Protein AF-A0A936AWH7-F1 (afdb_monomer)

Sequence (257 aa):
MKYFIDHGIEIHAQVVLCPTINDGSHLEKTIRDLAELHPGIVSTAIVPLGITDKHKYRDRLVAVTDEFCAQIIDQITPIQNELKKRLGTVFAFLGDEFYIRAGRKIPPKSHYRIVRGTVAEEDEYPQIEDGVGMVRQFFDGHASRMKQLQAMRDRGEFTAEQAARIYGTLATGRIFYPMLLEAVMEMNEMFGTRLHVVEVENVFFGEGVTVAGLFCPSGLSQFPGQIPRRISRHPAALLSRTRFKISRRPDGERPCG

Solvent-accessible surface area (backbone atoms only — not comparable to full-atom values): 15329 Å² total; per-residue (Å²): 108,66,72,47,35,78,70,72,41,74,36,76,45,75,42,77,40,39,61,94,75,48,43,71,72,51,38,55,48,53,54,51,61,49,56,73,44,51,76,34,36,64,34,30,38,38,30,75,53,62,55,28,83,82,43,94,57,48,98,81,55,57,80,81,46,42,67,56,27,40,50,50,49,66,64,44,49,60,53,23,54,52,36,26,72,75,67,67,17,34,44,62,42,64,17,45,64,38,30,60,57,37,74,42,81,76,67,59,76,79,57,53,28,43,53,60,89,95,43,71,47,83,80,54,58,85,40,41,93,66,44,24,52,51,67,48,52,48,51,55,49,48,55,52,48,53,52,52,52,50,55,32,34,77,70,67,76,44,49,60,71,63,29,47,69,44,61,51,76,46,76,35,22,67,77,51,30,67,62,52,40,52,57,45,49,53,47,24,71,76,45,47,31,50,63,43,70,44,72,41,75,34,77,88,52,15,91,48,41,47,66,86,78,77,78,59,80,78,56,63,70,80,52,88,83,83,69,71,99,72,81,78,80,54,89,65,62,82,65,81,81,82,76,94,75,89,78,78,81,89,78,80,87,82,89,89,135

Secondary structure (DSSP, 8-state):
-HHHHHTT--EEEEEEE-TTTS-THHHHHHHHHHHTTTTTEEEEEEEE----TT-TTGGG-PPP-HHHHHHHHHHHHHHHHHHHHHHSS--EEEPHHHHHHTTPPPPPGGGG-EEETTEEESS--TTGGGTSSHHHHHHHHHHHHHHHHHHHHHTTSS-HHHHHT-EEEEEE-TTTHHHHHHHHHHHHHHH--EEEEEE---TTT-TT---TT---GGGGGG-TTS--S-----GGGGS------------------

Mean predicted aligned error: 11.43 Å

Radius of gyration: 21.49 Å; Cα contacts (8 Å, |Δi|>4): 330; chains: 1; bounding box: 54×48×66 Å

Nearest PDB structures (foldseek):
  1wq5-assembly1_A  TM=3.546E-01  e=6.187E-01  Escherichia coli
  6bqz-assembly1_A  TM=3.017E-01  e=6.608E-01  Acinetobacter baumannii
  3v7q-assembly3_C  TM=3.928E-01  e=1.277E+00  Bacillus subtilis
  6bqz-assembly2_B  TM=2.699E-01  e=7.539E-01  Acinetobacter baumannii
  2jan-assembly2_C  TM=2.478E-01  e=1.277E+00  Mycobacterium tuberculosis H37Rv

pLDDT: mean 77.46, std 24.71, range [21.95, 98.56]

Structure (mmCIF, N/CA/C/O backbone):
data_AF-A0A936AWH7-F1
#
_entry.id   AF-A0A936AWH7-F1
#
loop_
_atom_site.group_PDB
_atom_site.id
_atom_site.type_symbol
_atom_site.label_atom_id
_atom_site.label_alt_id
_atom_site.label_comp_id
_atom_site.label_asym_id
_atom_site.label_entity_id
_atom_site.label_seq_id
_atom_site.pdbx_PDB_ins_code
_atom_site.Cartn_x
_atom_site.Cartn_y
_atom_site.Cartn_z
_atom_site.occupancy
_atom_site.B_iso_or_equiv
_atom_site.auth_seq_id
_atom_site.auth_comp_id
_atom_site.auth_asym_id
_atom_site.auth_atom_id
_atom_site.pdbx_PDB_model_num
ATOM 1 N N . MET A 1 1 ? 0.130 -0.256 26.699 1.00 80.31 1 MET A N 1
ATOM 2 C CA . MET A 1 1 ? 0.322 0.948 25.861 1.00 80.31 1 MET A CA 1
ATOM 3 C C . MET A 1 1 ? 0.858 2.107 26.685 1.00 80.31 1 MET A C 1
ATOM 5 O O . MET A 1 1 ? 2.020 2.413 26.490 1.00 80.31 1 MET A O 1
ATOM 9 N N . LYS A 1 2 ? 0.109 2.654 27.661 1.00 85.75 2 LYS A N 1
ATOM 10 C CA . LYS A 1 2 ? 0.570 3.784 28.501 1.00 85.75 2 LYS A CA 1
ATOM 11 C C . LYS A 1 2 ? 1.966 3.596 29.103 1.00 85.75 2 LYS A C 1
ATOM 13 O O . LYS A 1 2 ? 2.825 4.404 28.819 1.00 85.75 2 LYS A O 1
ATOM 18 N N . TYR A 1 3 ? 2.235 2.458 29.751 1.00 91.56 3 TYR A N 1
ATOM 19 C CA . TYR A 1 3 ? 3.575 2.155 30.277 1.00 91.56 3 TYR A CA 1
ATOM 20 C C . TYR A 1 3 ? 4.705 2.353 29.249 1.00 91.56 3 TYR A C 1
ATOM 22 O O . TYR A 1 3 ? 5.700 2.986 29.562 1.00 91.56 3 TYR A O 1
ATOM 30 N N . PHE A 1 4 ? 4.559 1.860 28.016 1.00 90.12 4 PHE A N 1
ATOM 31 C CA . PHE A 1 4 ? 5.589 2.019 26.982 1.00 90.12 4 PHE A CA 1
ATOM 32 C C . PHE A 1 4 ? 5.727 3.479 26.532 1.00 90.12 4 PHE A C 1
ATOM 34 O O . PHE A 1 4 ? 6.842 3.979 26.415 1.00 90.12 4 PHE A O 1
ATOM 41 N N . ILE A 1 5 ? 4.597 4.168 26.362 1.00 89.62 5 ILE A N 1
ATOM 42 C CA . ILE A 1 5 ? 4.550 5.590 25.998 1.00 89.62 5 ILE A CA 1
ATOM 43 C C . ILE A 1 5 ? 5.227 6.445 27.079 1.00 89.62 5 ILE A C 1
ATOM 45 O O . ILE A 1 5 ? 6.055 7.293 26.760 1.00 89.62 5 ILE A O 1
ATOM 49 N N . ASP A 1 6 ? 4.946 6.167 28.353 1.00 90.44 6 ASP A N 1
ATOM 50 C CA . ASP A 1 6 ? 5.525 6.864 29.507 1.00 90.44 6 ASP A CA 1
ATOM 51 C C . ASP A 1 6 ? 7.052 6.664 29.596 1.00 90.44 6 ASP A C 1
ATOM 53 O O . ASP A 1 6 ? 7.752 7.477 30.194 1.00 90.44 6 ASP A O 1
ATOM 57 N N . HIS A 1 7 ? 7.582 5.609 28.963 1.00 92.25 7 HIS A N 1
ATOM 58 C CA . HIS A 1 7 ? 9.018 5.334 28.832 1.00 92.25 7 HIS A CA 1
ATOM 59 C C . HIS A 1 7 ? 9.593 5.772 27.469 1.00 92.25 7 HIS A C 1
ATOM 61 O O . HIS A 1 7 ? 10.692 5.360 27.099 1.00 92.25 7 HIS A O 1
ATOM 67 N N . GLY A 1 8 ? 8.870 6.606 26.712 1.00 86.62 8 GLY A N 1
ATOM 68 C CA . GLY A 1 8 ? 9.337 7.195 25.453 1.00 86.62 8 GLY A CA 1
ATOM 69 C C . GLY A 1 8 ? 9.358 6.238 24.259 1.00 86.62 8 GLY A C 1
ATOM 70 O O . GLY A 1 8 ? 10.038 6.519 23.272 1.00 86.62 8 GLY A O 1
ATOM 71 N N . ILE A 1 9 ? 8.649 5.109 24.337 1.00 87.75 9 ILE A N 1
ATOM 72 C CA . ILE A 1 9 ? 8.520 4.159 23.229 1.00 87.75 9 ILE A CA 1
ATOM 73 C C . ILE A 1 9 ? 7.312 4.552 22.377 1.00 87.75 9 ILE A C 1
ATOM 75 O O . ILE A 1 9 ? 6.171 4.517 22.840 1.00 87.75 9 ILE A O 1
ATOM 79 N N . GLU A 1 10 ? 7.584 4.884 21.118 1.00 88.94 10 GLU A N 1
ATOM 80 C CA . GLU A 1 10 ? 6.573 5.109 20.087 1.00 88.94 10 GLU A CA 1
ATOM 81 C C . GLU A 1 10 ? 5.937 3.786 19.646 1.00 88.94 10 GLU A C 1
ATOM 83 O O . GLU A 1 10 ? 6.614 2.763 19.509 1.00 88.94 10 GLU A O 1
ATOM 88 N N . ILE A 1 11 ? 4.625 3.804 19.412 1.00 90.50 11 ILE A N 1
ATOM 89 C CA . ILE A 1 11 ? 3.856 2.620 19.029 1.00 90.50 11 ILE A CA 1
ATOM 90 C C . ILE A 1 11 ? 3.206 2.834 17.663 1.00 90.50 11 ILE A C 1
ATOM 92 O O . ILE A 1 11 ? 2.460 3.791 17.450 1.00 90.50 11 ILE A O 1
ATOM 96 N N . HIS A 1 12 ? 3.424 1.874 16.771 1.00 92.25 12 HIS A N 1
ATOM 97 C CA . HIS A 1 12 ? 2.636 1.680 15.560 1.00 92.25 12 HIS A CA 1
ATOM 98 C C . HIS A 1 12 ? 1.616 0.572 15.849 1.00 92.25 12 HIS A C 1
ATOM 100 O O . HIS A 1 12 ? 1.981 -0.570 16.118 1.00 92.25 12 HIS A O 1
ATOM 106 N N . ALA A 1 13 ? 0.335 0.930 15.905 1.00 95.25 13 ALA A N 1
ATOM 107 C CA . ALA A 1 13 ? -0.746 0.001 16.204 1.00 95.25 13 ALA A CA 1
ATOM 108 C C . ALA A 1 13 ? -1.237 -0.694 14.929 1.00 95.25 13 ALA A C 1
ATOM 110 O O . ALA A 1 13 ? -1.208 -0.109 13.848 1.00 95.25 13 ALA A O 1
ATOM 111 N N . GLN A 1 14 ? -1.763 -1.908 15.074 1.00 96.19 14 GLN A N 1
ATOM 112 C CA . GLN A 1 14 ? -2.448 -2.627 14.005 1.00 96.19 14 GLN A CA 1
ATOM 113 C C . GLN A 1 14 ? -3.810 -3.107 14.510 1.00 96.19 14 GLN A C 1
ATOM 115 O O . GLN A 1 14 ? -3.926 -3.663 15.604 1.00 96.19 14 GLN A O 1
ATOM 120 N N . VAL A 1 15 ? -4.840 -2.896 13.698 1.00 96.50 15 VAL A N 1
ATOM 121 C CA . VAL A 1 15 ? -6.196 -3.400 13.892 1.00 96.50 15 VAL A CA 1
ATOM 122 C C . VAL A 1 15 ? -6.496 -4.378 12.766 1.00 96.50 15 VAL A C 1
ATOM 124 O O . VAL A 1 15 ? -6.627 -3.983 11.608 1.00 96.50 15 VAL A O 1
ATOM 127 N N . VAL A 1 16 ? -6.635 -5.654 13.120 1.00 95.06 16 VAL A N 1
ATOM 128 C CA . VAL A 1 16 ? -7.201 -6.661 12.219 1.00 95.06 16 VAL A CA 1
ATOM 129 C C . VAL A 1 16 ? -8.719 -6.543 12.283 1.00 95.06 16 VAL A C 1
ATOM 131 O O . VAL A 1 16 ? -9.326 -6.730 13.343 1.00 95.06 16 VAL A O 1
ATOM 134 N N . LEU A 1 17 ? -9.321 -6.184 11.156 1.00 94.56 17 LEU A N 1
ATOM 135 C CA . LEU A 1 17 ? -10.742 -5.919 11.041 1.00 94.56 17 LEU A CA 1
ATOM 136 C C . LEU A 1 17 ? -11.502 -7.187 10.654 1.00 94.56 17 LEU A C 1
ATOM 138 O O . LEU A 1 17 ? -11.297 -7.762 9.584 1.00 94.56 17 LEU A O 1
ATOM 142 N N . CYS A 1 18 ? -12.409 -7.586 11.533 1.00 92.31 18 CYS A N 1
ATOM 143 C CA . CYS A 1 18 ? -13.265 -8.749 11.421 1.00 92.31 18 CYS A CA 1
ATOM 144 C C . CYS A 1 18 ? -14.712 -8.264 11.244 1.00 92.31 18 CYS A C 1
ATOM 146 O O . CYS A 1 18 ? -15.267 -7.681 12.187 1.00 92.31 18 CYS A O 1
ATOM 148 N N . PRO A 1 19 ? -15.341 -8.505 10.078 1.00 91.94 19 PRO A N 1
ATOM 149 C CA . PRO A 1 19 ? -16.716 -8.080 9.849 1.00 91.94 19 PRO A CA 1
ATOM 150 C C . PRO A 1 19 ? -17.651 -8.603 10.947 1.00 91.94 19 PRO A C 1
ATOM 152 O O . PRO A 1 19 ? -17.493 -9.734 11.415 1.00 91.94 19 PRO A O 1
ATOM 155 N N . THR A 1 20 ? -18.619 -7.786 11.362 1.00 92.38 20 THR A N 1
ATOM 156 C CA . THR A 1 20 ? -19.604 -8.011 12.441 1.00 92.38 20 THR A CA 1
ATOM 157 C C . THR A 1 20 ? -19.055 -8.145 13.869 1.00 92.38 20 THR A C 1
ATOM 159 O O . THR A 1 20 ? -19.840 -8.264 14.809 1.00 92.38 20 THR A O 1
ATOM 162 N N . ILE A 1 21 ? -17.730 -8.137 14.060 1.00 92.56 21 ILE A N 1
ATOM 163 C CA . ILE A 1 21 ? -17.093 -8.333 15.374 1.00 92.56 21 ILE A CA 1
ATOM 164 C C . ILE A 1 21 ? -16.529 -7.019 15.913 1.00 92.56 21 ILE A C 1
ATOM 166 O O . ILE A 1 21 ? -16.763 -6.672 17.069 1.00 92.56 21 ILE A O 1
ATOM 170 N N . ASN A 1 22 ? -15.746 -6.304 15.105 1.00 94.88 22 ASN A N 1
ATOM 171 C CA . ASN A 1 22 ? -15.071 -5.069 15.513 1.00 94.88 22 ASN A CA 1
ATOM 172 C C . ASN A 1 22 ? -15.092 -3.988 14.419 1.00 94.88 22 ASN A C 1
ATOM 174 O O . ASN A 1 22 ? -14.202 -3.141 14.375 1.00 94.88 22 ASN A O 1
ATOM 178 N N . ASP A 1 23 ? -16.106 -4.013 13.555 1.00 93.56 23 ASP A N 1
ATOM 179 C CA . ASP A 1 23 ? -16.386 -3.015 12.522 1.00 93.56 23 ASP A CA 1
ATOM 180 C C . ASP A 1 23 ? -17.412 -1.965 12.988 1.00 93.56 23 ASP A C 1
ATOM 182 O O . ASP A 1 23 ? -17.734 -1.855 14.177 1.00 93.56 23 ASP A O 1
ATOM 186 N N . GLY A 1 24 ? -17.868 -1.110 12.066 1.00 96.12 24 GLY A N 1
ATOM 187 C CA . GLY A 1 24 ? -18.866 -0.086 12.365 1.00 96.12 24 GLY A CA 1
ATOM 188 C C . GLY A 1 24 ? -18.409 0.856 13.483 1.00 96.12 24 GLY A C 1
ATOM 189 O O . GLY A 1 24 ? -17.260 1.304 13.505 1.00 96.12 24 GLY A O 1
ATOM 190 N N . SER A 1 25 ? -19.295 1.139 14.437 1.00 97.19 25 SER A N 1
ATOM 191 C CA . SER A 1 25 ? -19.024 2.061 15.549 1.00 97.19 25 SER A CA 1
ATOM 192 C C . SER A 1 25 ? -17.889 1.602 16.471 1.00 97.19 25 SER A C 1
ATOM 194 O O . SER A 1 25 ? -17.228 2.439 17.092 1.00 97.19 25 SER A O 1
ATOM 196 N N . HIS A 1 26 ? -17.620 0.293 16.552 1.00 97.94 26 HIS A N 1
ATOM 197 C CA . HIS A 1 26 ? -16.501 -0.228 17.334 1.00 97.94 26 HIS A CA 1
ATOM 198 C C . HIS A 1 26 ? -15.164 0.195 16.732 1.00 97.94 26 HIS A C 1
ATOM 200 O O . HIS A 1 26 ? -14.306 0.684 17.467 1.00 97.94 26 HIS A O 1
ATOM 206 N N . LEU A 1 27 ? -15.019 0.096 15.408 1.00 98.12 27 LEU A N 1
ATOM 207 C CA . LEU A 1 27 ? -13.819 0.548 14.709 1.00 98.12 27 LEU A CA 1
ATOM 208 C C . LEU A 1 27 ? -13.597 2.054 14.896 1.00 98.12 27 LEU A C 1
ATOM 210 O O . LEU A 1 27 ? -12.485 2.475 15.213 1.00 98.12 27 LEU A O 1
ATOM 214 N N . GLU A 1 28 ? -14.649 2.868 14.763 1.00 98.31 28 GLU A N 1
ATOM 215 C CA . GLU A 1 28 ? -14.546 4.323 14.954 1.00 98.31 28 GLU A CA 1
ATOM 216 C C . GLU A 1 28 ? -14.079 4.673 16.364 1.00 98.31 28 GLU A C 1
ATOM 218 O O . GLU A 1 28 ? -13.171 5.489 16.539 1.00 98.31 28 GLU A O 1
ATOM 223 N N . LYS A 1 29 ? -14.672 4.025 17.373 1.00 98.12 29 LYS A N 1
ATOM 224 C CA . LYS A 1 29 ? -14.270 4.199 18.766 1.00 98.12 29 LYS A CA 1
ATOM 225 C C . LYS A 1 29 ? -12.811 3.797 18.963 1.00 98.12 29 LYS A C 1
ATOM 227 O O . LYS A 1 29 ? -12.062 4.561 19.558 1.00 98.12 29 LYS A O 1
ATOM 232 N N . THR A 1 30 ? -12.387 2.648 18.435 1.00 98.12 30 THR A N 1
ATOM 233 C CA . THR A 1 30 ? -10.993 2.193 18.524 1.00 98.12 30 THR A CA 1
ATOM 234 C C . THR A 1 30 ? -10.028 3.202 17.904 1.00 98.12 30 THR A C 1
ATOM 236 O O . THR A 1 30 ? -9.036 3.549 18.538 1.00 98.12 30 THR A O 1
ATOM 239 N N . ILE A 1 31 ? -10.321 3.719 16.709 1.00 98.31 31 ILE A N 1
ATOM 240 C CA . ILE A 1 31 ? -9.476 4.723 16.047 1.00 98.31 31 ILE A CA 1
ATOM 241 C C . ILE A 1 31 ? -9.358 5.986 16.903 1.00 98.31 31 ILE A C 1
ATOM 243 O O . ILE A 1 31 ? -8.256 6.500 17.090 1.00 98.31 31 ILE A O 1
ATOM 247 N N . ARG A 1 32 ? -10.482 6.478 17.434 1.00 98.12 32 ARG A N 1
ATOM 248 C CA . ARG A 1 32 ? -10.513 7.687 18.267 1.00 98.12 32 ARG A CA 1
ATOM 249 C C . ARG A 1 32 ? -9.756 7.482 19.576 1.00 98.12 32 ARG A C 1
ATOM 251 O O . ARG A 1 32 ? -8.903 8.300 19.896 1.00 98.12 32 ARG A O 1
ATOM 258 N N . ASP A 1 33 ? -9.985 6.369 20.268 1.00 97.50 33 ASP A N 1
ATOM 259 C CA . ASP A 1 33 ? -9.292 6.030 21.515 1.00 97.50 33 ASP A CA 1
ATOM 260 C C . ASP A 1 33 ? -7.768 5.923 21.316 1.00 97.50 33 ASP A C 1
ATOM 262 O O . ASP A 1 33 ? -6.998 6.375 22.163 1.00 97.50 33 ASP A O 1
ATOM 266 N N . LEU A 1 34 ? -7.314 5.348 20.194 1.00 96.62 34 LEU A N 1
ATOM 267 C CA . LEU A 1 34 ? -5.889 5.281 19.853 1.00 96.62 34 LEU A CA 1
ATOM 268 C C . LEU A 1 34 ? -5.323 6.665 19.511 1.00 96.62 34 LEU A C 1
ATOM 270 O O . LEU A 1 34 ? -4.203 6.981 19.911 1.00 96.62 34 LEU A O 1
ATOM 274 N N . ALA A 1 35 ? -6.093 7.498 18.810 1.00 95.81 35 ALA A N 1
ATOM 275 C CA . ALA A 1 35 ? -5.691 8.856 18.455 1.00 95.81 35 ALA A CA 1
ATOM 276 C C . ALA A 1 35 ? -5.525 9.769 19.682 1.00 95.81 35 ALA A C 1
ATOM 278 O O . ALA A 1 35 ? -4.673 10.654 19.661 1.00 95.81 35 ALA A O 1
ATOM 279 N N . GLU A 1 36 ? -6.264 9.533 20.771 1.00 95.62 36 GLU A N 1
ATOM 280 C CA . GLU A 1 36 ? -6.071 10.251 22.043 1.00 95.62 36 GLU A CA 1
ATOM 281 C C . GLU A 1 36 ? -4.734 9.933 22.730 1.00 95.62 36 GLU A C 1
ATOM 283 O O . GLU A 1 36 ? -4.308 10.653 23.630 1.00 95.62 36 GLU A O 1
ATOM 288 N N . LEU A 1 37 ? -4.046 8.870 22.308 1.00 93.69 37 LEU A N 1
ATOM 289 C CA . LEU A 1 37 ? -2.718 8.511 22.805 1.00 93.69 37 LEU A CA 1
ATOM 290 C C . LEU A 1 37 ? -1.585 9.062 21.924 1.00 93.69 37 LEU A C 1
ATOM 292 O O . LEU A 1 37 ? -0.420 8.743 22.165 1.00 93.69 37 LEU A O 1
ATOM 296 N N . HIS A 1 38 ? -1.892 9.882 20.917 1.00 91.50 38 HIS A N 1
ATOM 297 C CA . HIS A 1 38 ? -0.897 10.590 20.111 1.00 91.50 38 HIS A CA 1
ATOM 298 C C . HIS A 1 38 ? -0.180 11.679 20.947 1.00 91.50 38 HIS A C 1
ATOM 300 O O . HIS A 1 38 ? -0.847 12.398 21.693 1.00 91.50 38 HIS A O 1
ATOM 306 N N . PRO A 1 39 ? 1.156 11.862 20.840 1.00 90.56 39 PRO A N 1
ATOM 307 C CA . PRO A 1 39 ? 2.073 11.247 19.870 1.00 90.56 39 PRO A CA 1
ATOM 308 C C . PRO A 1 39 ? 2.665 9.891 20.291 1.00 90.56 39 PRO A C 1
ATOM 310 O O . PRO A 1 39 ? 3.483 9.343 19.563 1.00 90.56 39 PRO A O 1
ATOM 313 N N . GLY A 1 40 ? 2.281 9.332 21.444 1.00 90.06 40 GLY A N 1
ATOM 314 C CA . GLY A 1 40 ? 2.780 8.029 21.904 1.00 90.06 40 GLY A CA 1
ATOM 315 C C . GLY A 1 40 ? 2.378 6.861 20.995 1.00 90.06 40 GLY A C 1
ATOM 316 O O . GLY A 1 40 ? 3.160 5.935 20.786 1.00 90.06 40 GLY A O 1
ATOM 317 N N . ILE A 1 41 ? 1.177 6.922 20.418 1.00 92.12 41 ILE A N 1
ATOM 318 C CA . ILE A 1 41 ? 0.797 6.119 19.250 1.00 92.12 41 ILE A CA 1
ATOM 319 C C . ILE A 1 41 ? 0.965 6.996 18.013 1.00 92.12 41 ILE A C 1
ATOM 321 O O . ILE A 1 41 ? 0.370 8.068 17.934 1.00 92.12 41 ILE A O 1
ATOM 325 N N . VAL A 1 42 ? 1.781 6.545 17.062 1.00 91.19 42 VAL A N 1
ATOM 326 C CA . VAL A 1 42 ? 2.194 7.333 15.887 1.00 91.19 42 VAL A CA 1
ATOM 327 C C . VAL A 1 42 ? 1.299 7.049 14.683 1.00 91.19 42 VAL A C 1
ATOM 329 O O . VAL A 1 42 ? 0.933 7.952 13.931 1.00 91.19 42 VAL A O 1
ATOM 332 N N . SER A 1 43 ? 0.918 5.787 14.500 1.00 93.25 43 SER A N 1
ATOM 333 C CA . SER A 1 43 ? 0.026 5.360 13.425 1.00 93.25 43 SER A CA 1
ATOM 334 C C . SER A 1 43 ? -0.769 4.129 13.812 1.00 93.25 43 SER A C 1
ATOM 336 O O . SER A 1 43 ? -0.354 3.349 14.664 1.00 93.25 43 SER A O 1
ATOM 338 N N . THR A 1 44 ? -1.882 3.920 13.120 1.00 96.50 44 THR A N 1
ATOM 339 C CA . THR A 1 44 ? -2.717 2.727 13.220 1.00 96.50 44 THR A CA 1
ATOM 340 C C . THR A 1 44 ? -2.933 2.159 11.824 1.00 96.50 44 THR A C 1
ATOM 342 O O . THR A 1 44 ? -3.534 2.824 10.986 1.00 96.50 44 THR A O 1
ATOM 345 N N . ALA A 1 45 ? -2.431 0.957 11.553 1.00 97.19 45 ALA A N 1
ATOM 346 C CA . ALA A 1 45 ? -2.801 0.191 10.370 1.00 97.19 45 ALA A CA 1
ATOM 347 C C . ALA A 1 45 ? -4.142 -0.498 10.622 1.00 97.19 45 ALA A C 1
ATOM 349 O O . ALA A 1 45 ? -4.359 -1.063 11.691 1.00 97.19 45 ALA A O 1
ATOM 350 N N . ILE A 1 46 ? -5.039 -0.464 9.648 1.00 98.06 46 ILE A N 1
ATOM 351 C CA . ILE A 1 46 ? -6.304 -1.189 9.666 1.00 98.06 46 ILE A CA 1
ATOM 352 C C . ILE A 1 46 ? -6.267 -2.123 8.472 1.00 98.06 46 ILE A C 1
ATOM 354 O O . ILE A 1 46 ? -6.227 -1.671 7.328 1.00 98.06 46 ILE A O 1
ATOM 358 N N . VAL A 1 47 ? -6.261 -3.420 8.742 1.00 95.12 47 VAL A N 1
ATOM 359 C CA . VAL A 1 47 ? -6.087 -4.466 7.731 1.00 95.12 47 VAL A CA 1
ATOM 360 C C . VAL A 1 47 ? -7.249 -5.449 7.811 1.00 95.12 47 VAL A C 1
ATOM 362 O O . VAL A 1 47 ? -7.739 -5.713 8.911 1.00 95.12 47 VAL A O 1
ATOM 365 N N . PRO A 1 48 ? -7.741 -5.981 6.684 1.00 91.44 48 PRO A N 1
ATOM 366 C CA . PRO A 1 48 ? -8.805 -6.972 6.716 1.00 91.44 48 PRO A CA 1
ATOM 367 C C . PRO A 1 48 ? -8.307 -8.286 7.328 1.00 91.44 48 PRO A C 1
ATOM 369 O O . PRO A 1 48 ? -7.139 -8.657 7.197 1.00 91.44 48 PRO A O 1
ATOM 372 N N . LEU A 1 49 ? -9.203 -9.021 7.984 1.00 87.00 49 LEU A N 1
ATOM 373 C CA . LEU A 1 49 ? -8.921 -10.385 8.408 1.00 87.00 49 LEU A CA 1
ATOM 374 C C . LEU A 1 49 ? -8.674 -11.285 7.187 1.00 87.00 49 LEU A C 1
ATOM 376 O O . LEU A 1 49 ? -9.593 -11.563 6.415 1.00 87.00 49 LEU A O 1
ATOM 380 N N . GLY A 1 50 ? -7.457 -11.817 7.070 1.00 77.06 50 GLY A N 1
ATOM 381 C CA . GLY A 1 50 ? -7.151 -12.901 6.139 1.00 77.06 50 GLY A CA 1
ATOM 382 C C . GLY A 1 50 ? -7.708 -14.226 6.660 1.00 77.06 50 GLY A C 1
ATOM 383 O O . GLY A 1 50 ? -7.193 -14.781 7.633 1.00 77.06 50 GLY A O 1
ATOM 384 N N . ILE A 1 51 ? -8.763 -14.749 6.033 1.00 65.56 51 ILE A N 1
ATOM 385 C CA . ILE A 1 51 ? -9.313 -16.064 6.389 1.00 65.56 51 ILE A CA 1
ATOM 386 C C . ILE A 1 51 ? -8.589 -17.137 5.580 1.00 65.56 51 ILE A C 1
ATOM 388 O O . ILE A 1 51 ? -8.640 -17.157 4.353 1.00 65.56 51 ILE A O 1
ATOM 392 N N . THR A 1 52 ? -7.947 -18.065 6.283 1.00 59.06 52 THR A N 1
ATOM 393 C CA . THR A 1 52 ? -7.318 -19.244 5.681 1.00 59.06 52 THR A CA 1
ATOM 394 C C . THR A 1 52 ? -8.276 -20.436 5.749 1.00 59.06 52 THR A C 1
ATOM 396 O O . THR A 1 52 ? -9.062 -20.557 6.694 1.00 59.06 52 THR A O 1
ATOM 399 N N . ASP A 1 53 ? -8.214 -21.369 4.795 1.00 56.31 53 ASP A N 1
ATOM 400 C CA . ASP A 1 53 ? -9.052 -22.587 4.822 1.00 56.31 53 ASP A CA 1
ATOM 401 C C . ASP A 1 53 ? -8.764 -23.495 6.024 1.00 56.31 53 ASP A C 1
ATOM 403 O O . ASP A 1 53 ? -9.592 -24.314 6.411 1.00 56.31 53 ASP A O 1
ATOM 407 N N . LYS A 1 54 ? -7.608 -23.309 6.670 1.00 59.62 54 LYS A N 1
ATOM 408 C CA . LYS A 1 54 ? -7.187 -24.045 7.869 1.00 59.62 54 LYS A CA 1
ATOM 409 C C . LYS A 1 54 ? -7.484 -23.295 9.167 1.00 59.62 54 LYS A C 1
ATOM 411 O O . LYS A 1 54 ? -7.035 -23.717 10.234 1.00 59.62 54 LYS A O 1
ATOM 416 N N . HIS A 1 55 ? -8.191 -22.167 9.108 1.00 65.06 55 HIS A N 1
ATOM 417 C CA . HIS A 1 55 ? -8.433 -21.361 10.292 1.00 65.06 55 HIS A CA 1
ATOM 418 C C . HIS A 1 55 ? -9.420 -22.067 11.233 1.00 65.06 55 HIS A C 1
ATOM 420 O O . HIS A 1 55 ? -10.583 -22.276 10.895 1.00 65.06 55 HIS A O 1
ATOM 426 N N . LYS A 1 56 ? -8.969 -22.389 12.454 1.00 67.31 56 LYS A N 1
ATOM 427 C CA . LYS A 1 56 ? -9.724 -23.143 13.480 1.00 67.31 56 LYS A CA 1
ATOM 428 C C . LYS A 1 56 ? -11.115 -22.566 13.793 1.00 67.31 56 LYS A C 1
ATOM 430 O O . LYS A 1 56 ? -11.978 -23.279 14.292 1.00 67.31 56 LYS A O 1
ATOM 435 N N . TYR A 1 57 ? -11.317 -21.278 13.528 1.00 69.25 57 TYR A N 1
ATOM 436 C CA . TYR A 1 57 ? -12.555 -20.553 13.818 1.00 69.25 57 TYR A CA 1
ATOM 437 C C . TYR A 1 57 ? -13.306 -20.092 12.564 1.00 69.25 57 TYR A C 1
ATOM 439 O O . TYR A 1 57 ? -14.127 -19.189 12.676 1.00 69.25 57 TYR A O 1
ATOM 447 N N . ARG A 1 58 ? -13.022 -20.662 11.382 1.00 69.81 58 ARG A N 1
ATOM 448 C CA . ARG A 1 58 ? -13.635 -20.243 10.106 1.00 69.81 58 ARG A CA 1
ATOM 449 C C . ARG A 1 58 ? -15.160 -20.137 10.190 1.00 69.81 58 ARG A C 1
ATOM 451 O O . ARG A 1 58 ? -15.702 -19.114 9.801 1.00 69.81 58 ARG A O 1
ATOM 458 N N . ASP A 1 59 ? -15.822 -21.120 10.795 1.00 75.81 59 ASP A N 1
ATOM 459 C CA . ASP A 1 59 ? -17.292 -21.159 10.909 1.00 75.81 59 ASP A CA 1
ATOM 460 C C . ASP A 1 59 ? -17.887 -20.030 11.769 1.00 75.81 59 ASP A C 1
ATOM 462 O O . ASP A 1 59 ? -19.098 -19.835 11.799 1.00 75.81 59 ASP A O 1
ATOM 466 N N . ARG A 1 60 ? -17.045 -19.295 12.504 1.00 80.12 60 ARG A N 1
ATOM 467 C CA . ARG A 1 60 ? -17.438 -18.178 13.375 1.00 80.12 60 ARG A CA 1
ATOM 468 C C . ARG A 1 60 ? -17.021 -16.815 12.824 1.00 80.12 60 ARG A C 1
ATOM 470 O O . ARG A 1 60 ? -17.215 -15.815 13.507 1.00 80.12 60 ARG A O 1
ATOM 477 N N . LEU A 1 61 ? -16.399 -16.775 11.648 1.00 83.44 61 LEU A N 1
ATOM 478 C CA . LEU A 1 61 ? -15.851 -15.563 11.052 1.00 83.44 61 LEU A CA 1
ATOM 479 C C . LEU A 1 61 ? -16.577 -15.260 9.747 1.00 83.44 61 LEU A C 1
ATOM 481 O O . LEU A 1 61 ? -16.738 -16.127 8.892 1.00 83.44 61 LEU A O 1
ATOM 485 N N . VAL A 1 62 ? -16.990 -14.007 9.594 1.00 84.69 62 VAL A N 1
ATOM 486 C CA . VAL A 1 62 ? -17.573 -13.514 8.348 1.00 84.69 62 VAL A CA 1
ATOM 487 C C . VAL A 1 62 ? -16.438 -13.117 7.408 1.00 84.69 62 VAL A C 1
ATOM 489 O O . VAL A 1 62 ? -15.515 -12.402 7.803 1.00 84.69 62 VAL A O 1
ATOM 492 N N . ALA A 1 63 ? -16.493 -13.602 6.168 1.00 85.19 63 ALA A N 1
ATOM 493 C CA . ALA A 1 63 ? -15.510 -13.257 5.152 1.00 85.19 63 ALA A CA 1
ATOM 494 C C . ALA A 1 63 ? -15.608 -11.778 4.766 1.00 85.19 63 ALA A C 1
ATOM 496 O O . ALA A 1 63 ? -16.694 -11.219 4.632 1.00 85.19 63 ALA A O 1
ATOM 497 N N . VAL A 1 64 ? -14.451 -11.161 4.549 1.00 88.38 64 VAL A N 1
ATOM 498 C CA . VAL A 1 64 ? -14.350 -9.807 4.004 1.00 88.38 64 VAL A CA 1
ATOM 499 C C . VAL A 1 64 ? -14.825 -9.848 2.549 1.00 88.38 64 VAL A C 1
ATOM 501 O O . VAL A 1 64 ? -14.296 -10.643 1.767 1.00 88.38 64 VAL A O 1
ATOM 504 N N . THR A 1 65 ? -15.807 -9.018 2.184 1.00 91.88 65 THR A N 1
ATOM 505 C CA . THR A 1 65 ? -16.301 -8.856 0.801 1.00 91.88 65 THR A CA 1
ATOM 506 C C . THR A 1 65 ? -15.802 -7.550 0.184 1.00 91.88 65 THR A C 1
ATOM 508 O O . THR A 1 65 ? -15.313 -6.665 0.888 1.00 91.88 65 THR A O 1
ATOM 511 N N . ASP A 1 66 ? -15.930 -7.415 -1.133 1.00 93.88 66 ASP A N 1
ATOM 512 C CA . ASP A 1 66 ? -15.506 -6.209 -1.851 1.00 93.88 66 ASP A CA 1
ATOM 513 C C . ASP A 1 66 ? -16.399 -5.008 -1.481 1.00 93.88 66 ASP A C 1
ATOM 515 O O . ASP A 1 66 ? -15.912 -3.890 -1.296 1.00 93.88 66 ASP A O 1
ATOM 519 N N . GLU A 1 67 ? -17.696 -5.250 -1.254 1.00 96.56 67 GLU A N 1
ATOM 520 C CA . GLU A 1 67 ? -18.652 -4.254 -0.757 1.00 96.56 67 GLU A CA 1
ATOM 521 C C . GLU A 1 67 ? -18.307 -3.805 0.661 1.00 96.56 67 GLU A C 1
ATOM 523 O O . GLU A 1 67 ? -18.352 -2.610 0.953 1.00 96.56 67 GLU A O 1
ATOM 528 N N . PHE A 1 68 ? -17.924 -4.742 1.534 1.00 96.00 68 PHE A N 1
ATOM 529 C CA . PHE A 1 68 ? -17.451 -4.409 2.873 1.00 96.00 68 PHE A CA 1
ATOM 530 C C . PHE A 1 68 ? -16.208 -3.519 2.797 1.00 96.00 68 PHE A C 1
ATOM 532 O O . PHE A 1 68 ? -16.130 -2.505 3.487 1.00 96.00 68 PHE A O 1
ATOM 539 N N . CYS A 1 69 ? -15.256 -3.829 1.910 1.00 96.56 69 CYS A N 1
ATOM 540 C CA . CYS A 1 69 ? -14.085 -2.982 1.726 1.00 96.56 69 CYS A CA 1
ATOM 541 C C . CYS A 1 69 ? -14.453 -1.554 1.296 1.00 96.56 69 CYS A C 1
ATOM 543 O O . CYS A 1 69 ? -13.894 -0.595 1.83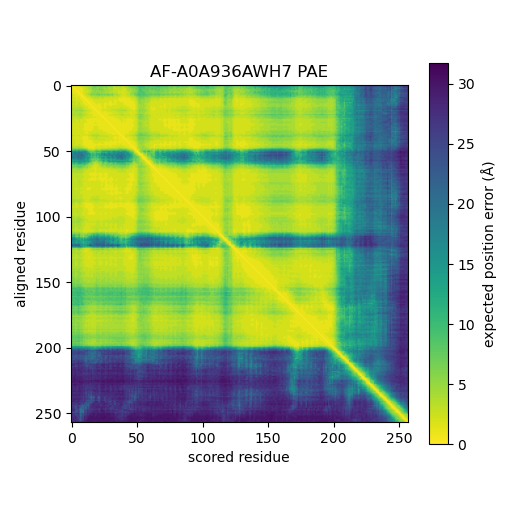0 1.00 96.56 69 CYS A O 1
ATOM 545 N N . ALA A 1 70 ? -15.414 -1.403 0.379 1.00 98.19 70 ALA A N 1
ATOM 546 C CA . ALA A 1 70 ? -15.909 -0.092 -0.033 1.0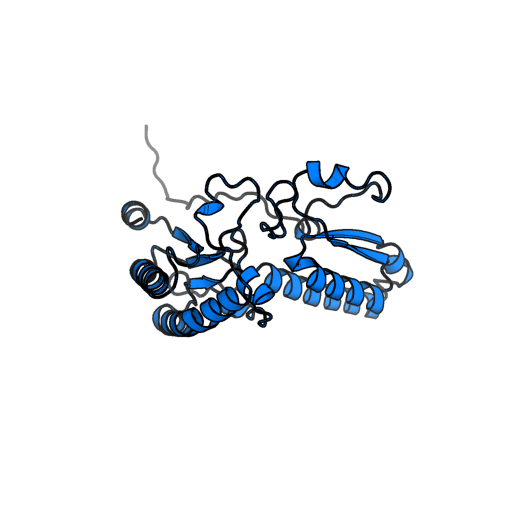0 98.19 70 ALA A CA 1
ATOM 547 C C . ALA A 1 70 ? -16.563 0.667 1.135 1.00 98.19 70 ALA A C 1
ATOM 549 O O . ALA A 1 70 ? -16.247 1.835 1.356 1.00 98.19 70 ALA A O 1
ATOM 550 N N . GLN A 1 71 ? -17.401 -0.011 1.927 1.00 98.00 71 GLN A N 1
ATOM 551 C CA . GLN A 1 71 ? -18.048 0.570 3.107 1.00 98.00 71 GLN A CA 1
ATOM 552 C C . GLN A 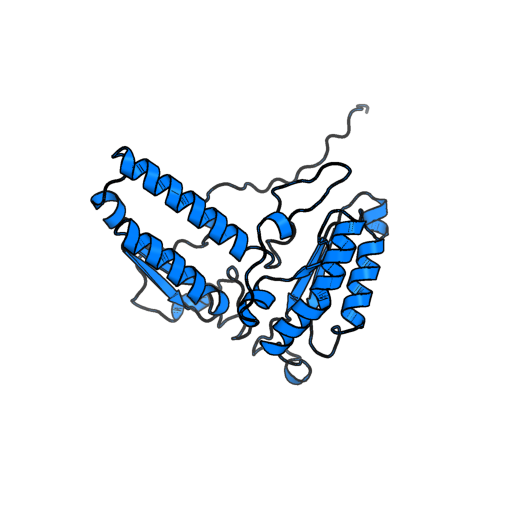1 71 ? -17.032 1.054 4.145 1.00 98.00 71 GLN A C 1
ATOM 554 O O . GLN A 1 71 ? -17.180 2.156 4.665 1.00 98.00 71 GLN A O 1
ATOM 559 N N . ILE A 1 72 ? -15.978 0.278 4.413 1.00 98.31 72 ILE A N 1
ATOM 560 C CA . ILE A 1 72 ? -14.920 0.676 5.351 1.00 98.31 72 ILE A CA 1
ATOM 561 C C . ILE A 1 72 ? -14.162 1.908 4.850 1.00 98.31 72 ILE A C 1
ATOM 563 O O . ILE A 1 72 ? -13.893 2.817 5.635 1.00 98.31 72 ILE A O 1
ATOM 567 N N . ILE A 1 73 ? -13.852 1.995 3.553 1.00 98.56 73 ILE A N 1
ATOM 568 C CA . ILE A 1 73 ? -13.225 3.198 2.985 1.00 98.56 73 ILE A CA 1
ATOM 569 C C . ILE A 1 73 ? -14.125 4.418 3.195 1.00 98.56 73 ILE A C 1
ATOM 571 O O . ILE A 1 73 ? -13.656 5.450 3.687 1.00 98.56 73 ILE A O 1
ATOM 575 N N . ASP A 1 74 ? -15.409 4.297 2.865 1.00 98.44 74 ASP A N 1
ATOM 576 C CA . ASP A 1 74 ? -16.368 5.398 2.964 1.00 98.44 74 ASP A CA 1
ATOM 577 C C . ASP A 1 74 ? -16.596 5.819 4.429 1.00 98.44 74 ASP A C 1
ATOM 579 O O . ASP A 1 74 ? -16.681 7.012 4.727 1.00 98.44 74 ASP A O 1
ATOM 583 N N . GLN A 1 75 ? -16.603 4.859 5.358 1.00 97.88 75 GLN A N 1
ATOM 584 C CA . GLN A 1 75 ? -16.741 5.093 6.795 1.00 97.88 75 GLN A CA 1
ATOM 585 C C . GLN A 1 75 ? -15.509 5.783 7.405 1.00 97.88 75 GLN A C 1
ATOM 587 O O . GLN A 1 75 ? -15.640 6.701 8.216 1.00 97.88 75 GLN A O 1
ATOM 592 N N . ILE A 1 76 ? -14.299 5.352 7.038 1.00 98.12 76 ILE A N 1
ATOM 593 C CA . ILE A 1 76 ? -13.058 5.788 7.694 1.00 98.12 76 ILE A CA 1
ATOM 594 C C . ILE A 1 76 ? -12.482 7.069 7.081 1.00 98.12 76 ILE A C 1
ATOM 596 O O . ILE A 1 76 ? -11.837 7.846 7.7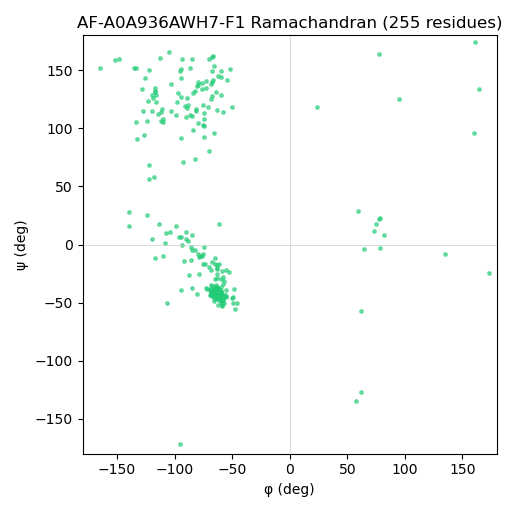89 1.00 98.12 76 ILE A O 1
ATOM 600 N N . THR A 1 77 ? -12.764 7.362 5.810 1.00 98.19 77 THR A N 1
ATOM 601 C CA . THR A 1 77 ? -12.261 8.571 5.128 1.00 98.19 77 THR A CA 1
ATOM 602 C C . THR A 1 77 ? -12.607 9.884 5.864 1.00 98.19 77 THR A C 1
ATOM 604 O O . THR A 1 77 ? -11.720 10.730 6.027 1.00 98.19 77 THR A O 1
ATOM 607 N N . PRO A 1 78 ? -13.840 10.110 6.365 1.00 98.38 78 PRO A N 1
ATOM 608 C CA . PRO A 1 78 ? -14.155 11.295 7.166 1.00 98.38 78 PRO A CA 1
ATOM 609 C C . PRO A 1 78 ? -13.310 11.410 8.442 1.00 98.38 78 PRO A C 1
ATOM 611 O O . PRO A 1 78 ? -12.824 12.498 8.755 1.00 98.38 78 PRO A O 1
ATOM 614 N N . ILE A 1 79 ? -13.077 10.292 9.136 1.00 98.19 79 ILE A N 1
ATOM 615 C CA . ILE A 1 79 ? -12.274 10.241 10.367 1.00 98.19 79 ILE A CA 1
ATOM 616 C C . ILE A 1 79 ? -10.806 10.531 10.050 1.00 98.19 79 ILE A C 1
ATOM 618 O O . ILE A 1 79 ? -10.181 11.345 10.723 1.00 98.19 79 ILE A O 1
ATOM 622 N N . GLN A 1 80 ? -10.262 9.948 8.981 1.00 97.81 80 GLN A N 1
ATOM 623 C CA . GLN A 1 80 ? -8.917 10.259 8.489 1.00 97.81 80 GLN A CA 1
ATOM 624 C C . GLN A 1 80 ? -8.744 11.754 8.199 1.00 97.81 80 GLN A C 1
ATOM 626 O O . GLN A 1 80 ? -7.730 12.347 8.561 1.00 97.81 80 GLN A O 1
ATOM 631 N N . ASN A 1 81 ? -9.736 12.386 7.565 1.00 97.75 81 ASN A N 1
ATOM 632 C CA . ASN A 1 81 ? -9.701 13.817 7.266 1.00 97.75 81 ASN A CA 1
ATOM 633 C C . ASN A 1 81 ? -9.756 14.680 8.534 1.00 97.75 81 ASN A C 1
ATOM 635 O O . ASN A 1 81 ? -9.072 15.702 8.613 1.00 97.75 81 ASN A O 1
ATOM 639 N N . GLU A 1 82 ? -10.557 14.283 9.522 1.00 97.81 82 GLU A N 1
ATOM 640 C CA . GLU A 1 82 ? -10.613 14.920 10.839 1.00 97.81 82 GLU A CA 1
ATOM 641 C C . GLU A 1 82 ? -9.261 14.816 11.563 1.00 97.81 82 GLU A C 1
ATOM 643 O O . GLU A 1 82 ? -8.693 15.832 11.972 1.00 97.81 82 GLU A O 1
ATOM 648 N N . LEU A 1 83 ? -8.704 13.606 11.659 1.00 95.88 83 LEU A N 1
ATOM 649 C CA . LEU A 1 83 ? -7.417 13.352 12.304 1.00 95.88 83 LEU A CA 1
ATOM 650 C C . LEU A 1 83 ? -6.274 14.059 11.583 1.00 95.88 83 LEU A C 1
ATOM 652 O O . LEU A 1 83 ? -5.424 14.643 12.243 1.00 95.88 83 LEU A O 1
ATOM 656 N N . LYS A 1 84 ? -6.298 14.137 10.251 1.00 94.62 84 LYS A N 1
ATOM 657 C CA . LYS A 1 84 ? -5.300 14.894 9.489 1.00 94.62 84 LYS A CA 1
ATOM 658 C C . LYS A 1 84 ? -5.304 16.380 9.826 1.00 94.62 84 LYS A C 1
ATOM 660 O O . LYS A 1 84 ? -4.236 16.975 9.920 1.00 94.62 84 LYS A O 1
ATOM 665 N N . LYS A 1 85 ? -6.477 16.983 10.041 1.00 95.00 85 LYS A N 1
ATOM 666 C CA . LYS A 1 85 ? -6.577 18.387 10.477 1.00 95.00 85 LYS A CA 1
ATOM 667 C C . LYS A 1 85 ? -6.090 18.575 11.913 1.00 95.00 85 LYS A C 1
ATOM 669 O O . LYS A 1 85 ? -5.465 19.588 12.204 1.00 95.00 85 LYS A O 1
ATOM 674 N N . ARG A 1 86 ? -6.387 17.618 12.797 1.00 94.19 86 ARG A N 1
ATOM 675 C CA . ARG A 1 86 ? -6.082 17.699 14.233 1.00 94.19 86 ARG A CA 1
ATOM 676 C C . ARG A 1 86 ? -4.631 17.344 14.573 1.00 94.19 86 ARG A C 1
ATOM 678 O O . ARG A 1 86 ? -4.028 18.004 15.408 1.00 94.19 86 ARG A O 1
ATOM 685 N N . LEU A 1 87 ? -4.097 16.300 13.947 1.00 91.81 87 LEU A N 1
ATOM 686 C CA . LEU A 1 87 ? -2.806 15.674 14.253 1.00 91.81 87 LEU A CA 1
ATOM 687 C C . LEU A 1 87 ? -1.748 15.926 13.169 1.00 91.81 87 LEU A C 1
ATOM 689 O O . LEU A 1 87 ? -0.587 15.584 13.355 1.00 91.81 87 LEU A O 1
ATOM 693 N N . GLY A 1 88 ? -2.131 16.475 12.011 1.00 90.50 88 GLY A N 1
ATOM 694 C CA . GLY A 1 88 ? -1.232 16.661 10.865 1.00 90.50 88 GLY A CA 1
ATOM 695 C C . GLY A 1 88 ? -0.968 15.389 10.047 1.00 90.50 88 GLY A C 1
ATOM 696 O O . GLY A 1 88 ? -0.314 15.455 9.009 1.00 90.50 88 GLY A O 1
ATOM 697 N N . THR A 1 89 ? -1.509 14.241 10.461 1.00 90.94 89 THR A N 1
ATOM 698 C CA . THR A 1 89 ? -1.357 12.935 9.802 1.00 90.94 89 THR A CA 1
ATOM 699 C C . THR A 1 89 ? -2.702 12.228 9.669 1.00 90.94 89 THR A C 1
ATOM 701 O O . THR A 1 89 ? -3.600 12.422 10.485 1.00 90.94 89 THR A O 1
ATOM 704 N N . VAL A 1 90 ? -2.838 11.383 8.645 1.00 94.25 90 VAL A N 1
ATOM 705 C CA . VAL A 1 90 ? -4.017 10.522 8.449 1.00 94.25 90 VAL A CA 1
ATOM 706 C C . VAL A 1 90 ? -4.256 9.613 9.659 1.00 94.25 90 VAL A C 1
ATOM 708 O O . VAL A 1 90 ? -5.411 9.332 9.973 1.00 94.25 90 VAL A O 1
ATOM 711 N N . PHE A 1 91 ? -3.182 9.217 10.357 1.00 95.12 91 PHE A N 1
ATOM 712 C CA . PHE A 1 91 ? -3.153 8.378 11.562 1.00 95.12 91 PHE A CA 1
ATOM 713 C C . PHE A 1 91 ? -3.704 6.954 11.379 1.00 95.12 91 PHE A C 1
ATOM 715 O O . PHE A 1 91 ? -2.987 5.991 11.636 1.00 95.12 91 PHE A O 1
ATOM 722 N N . ALA A 1 92 ? -4.953 6.813 10.936 1.00 97.25 92 ALA A N 1
ATOM 723 C CA . ALA A 1 92 ? -5.642 5.553 10.687 1.00 97.25 92 ALA A CA 1
ATOM 724 C C . ALA A 1 92 ? -5.502 5.152 9.214 1.00 97.25 92 ALA A C 1
ATOM 726 O O . ALA A 1 92 ? -6.300 5.558 8.373 1.00 97.25 92 ALA A O 1
ATOM 727 N N . PHE A 1 93 ? -4.480 4.375 8.885 1.00 97.69 93 PHE A N 1
ATOM 728 C CA . PHE A 1 93 ? -4.200 3.949 7.521 1.00 97.69 93 PHE A CA 1
ATOM 729 C C . PHE A 1 93 ? -4.913 2.641 7.185 1.00 97.69 93 PHE A C 1
ATOM 731 O O . PHE A 1 93 ? -4.736 1.643 7.877 1.00 97.69 93 PHE A O 1
ATOM 738 N N . LEU A 1 94 ? -5.677 2.630 6.095 1.00 98.06 94 LEU A N 1
ATOM 739 C CA . LEU A 1 94 ? -6.256 1.398 5.557 1.00 98.06 94 LEU A CA 1
ATOM 740 C C . LEU A 1 94 ? -5.196 0.632 4.755 1.00 98.06 94 LEU A C 1
ATOM 742 O O . LEU A 1 94 ? -4.459 1.240 3.974 1.00 98.06 94 LEU A O 1
ATOM 746 N N . GLY A 1 95 ? -5.143 -0.688 4.929 1.00 96.06 95 GLY A N 1
ATOM 747 C CA . GLY A 1 95 ? -4.335 -1.591 4.110 1.00 96.06 95 GLY A CA 1
ATOM 748 C C . GLY A 1 95 ? -4.718 -1.520 2.633 1.00 96.06 95 GLY A C 1
ATOM 749 O O . GLY A 1 95 ? -5.880 -1.289 2.290 1.00 96.06 95 GLY A O 1
ATOM 750 N N . ASP A 1 96 ? -3.746 -1.748 1.750 1.00 95.00 96 ASP A N 1
ATOM 751 C CA . ASP A 1 96 ? -3.928 -1.623 0.300 1.00 95.00 96 ASP A CA 1
ATOM 752 C C . ASP A 1 96 ? -5.016 -2.567 -0.234 1.00 95.00 96 ASP A C 1
ATOM 754 O O . ASP A 1 96 ? -5.722 -2.221 -1.181 1.00 95.00 96 ASP A O 1
ATOM 758 N N . GLU A 1 97 ? -5.212 -3.719 0.418 1.00 93.38 97 GLU A N 1
ATOM 759 C CA . GLU A 1 97 ? -6.261 -4.684 0.079 1.00 93.38 97 GLU A CA 1
ATOM 760 C C . GLU A 1 97 ? -7.662 -4.058 0.066 1.00 93.38 97 GLU A C 1
ATOM 762 O O . GLU A 1 97 ? -8.432 -4.349 -0.848 1.00 93.38 97 GLU A O 1
ATOM 767 N N . PHE A 1 98 ? -7.980 -3.150 0.998 1.00 96.44 98 PHE A N 1
ATOM 768 C CA . PHE A 1 98 ? -9.275 -2.465 1.000 1.00 96.44 98 PHE A CA 1
ATOM 769 C C . PHE A 1 98 ? -9.511 -1.721 -0.314 1.00 96.44 98 PHE A C 1
ATOM 771 O O . PHE A 1 98 ? -10.571 -1.853 -0.924 1.00 96.44 98 PHE A O 1
ATOM 778 N N . TYR A 1 99 ? -8.516 -0.960 -0.770 1.00 96.94 99 TYR A N 1
ATOM 779 C CA . TYR A 1 99 ? -8.629 -0.168 -1.990 1.00 96.94 99 TYR A CA 1
ATOM 780 C C . TYR A 1 99 ? -8.710 -1.051 -3.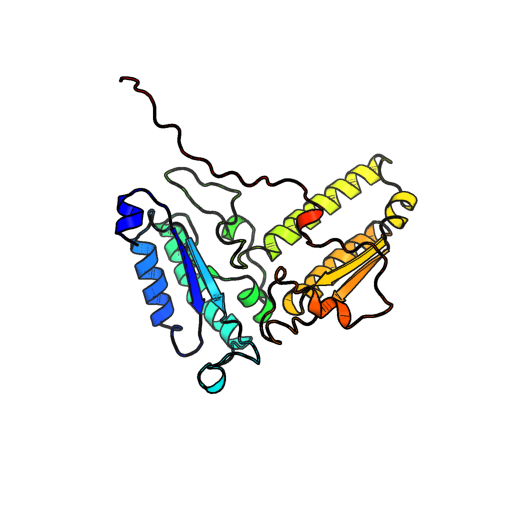232 1.00 96.94 99 TYR A C 1
ATOM 782 O O . TYR A 1 99 ? -9.539 -0.795 -4.103 1.00 96.94 99 TYR A O 1
ATOM 790 N N . ILE A 1 100 ? -7.886 -2.100 -3.3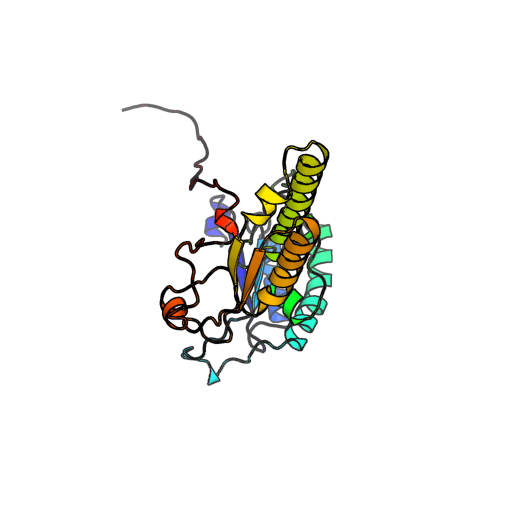00 1.00 94.00 100 ILE A N 1
ATOM 791 C CA . ILE A 1 100 ? -7.836 -2.994 -4.462 1.00 94.00 100 ILE A CA 1
ATOM 792 C C . ILE A 1 100 ? -9.158 -3.747 -4.607 1.00 94.00 100 ILE A C 1
ATOM 794 O O . ILE A 1 100 ? -9.751 -3.738 -5.683 1.00 94.00 100 ILE A O 1
ATOM 798 N N . ARG A 1 101 ? -9.651 -4.344 -3.517 1.00 92.81 101 ARG A N 1
ATOM 799 C CA . ARG A 1 101 ? -10.906 -5.104 -3.513 1.00 92.81 101 ARG A CA 1
ATOM 800 C C . ARG A 1 101 ? -12.122 -4.229 -3.779 1.00 92.81 101 ARG A C 1
ATOM 802 O O . ARG A 1 101 ? -12.996 -4.614 -4.540 1.00 92.81 101 ARG A O 1
ATOM 809 N N . ALA A 1 102 ? -12.147 -3.014 -3.235 1.00 96.06 102 ALA A N 1
ATOM 810 C CA . ALA A 1 102 ? -13.219 -2.058 -3.501 1.00 96.06 102 ALA A CA 1
ATOM 811 C C . ALA A 1 102 ? -13.153 -1.418 -4.906 1.00 96.06 102 ALA A C 1
ATOM 813 O O . ALA A 1 102 ? -13.985 -0.563 -5.226 1.00 96.06 102 ALA A O 1
ATOM 814 N N . GLY A 1 103 ? -12.136 -1.734 -5.722 1.00 95.38 103 GLY A N 1
ATOM 815 C CA . GLY A 1 103 ? -11.901 -1.071 -7.008 1.00 95.38 103 GLY A CA 1
ATOM 816 C C . GLY A 1 103 ? -11.687 0.443 -6.870 1.00 95.38 103 GLY A C 1
ATOM 817 O O . GLY A 1 103 ? -12.052 1.220 -7.754 1.00 95.38 103 GLY A O 1
ATOM 818 N N . ARG A 1 104 ? -11.156 0.896 -5.729 1.00 96.31 104 ARG A N 1
ATOM 819 C CA . ARG A 1 104 ? -10.900 2.308 -5.425 1.00 96.31 104 ARG A CA 1
ATOM 820 C C . ARG A 1 104 ? -9.460 2.670 -5.771 1.00 96.31 104 ARG A C 1
ATOM 822 O O . ARG A 1 104 ? -8.542 1.857 -5.704 1.00 96.31 104 ARG A O 1
ATOM 829 N N . LYS A 1 105 ? -9.244 3.940 -6.119 1.00 95.44 105 LYS A N 1
ATOM 830 C CA . LYS A 1 105 ? -7.905 4.446 -6.432 1.00 95.44 105 LYS A CA 1
ATOM 831 C C . LYS A 1 105 ? -7.007 4.374 -5.194 1.00 95.44 105 LYS A C 1
ATOM 833 O O . LYS A 1 105 ? -7.365 4.899 -4.143 1.00 95.44 105 LYS A O 1
ATOM 838 N N . ILE A 1 106 ? -5.809 3.815 -5.363 1.00 95.25 106 ILE A N 1
ATOM 839 C CA . ILE A 1 106 ? -4.769 3.798 -4.329 1.00 95.25 106 ILE A CA 1
ATOM 840 C C . ILE A 1 106 ? -4.406 5.240 -3.934 1.00 95.25 106 ILE A C 1
ATOM 842 O O . ILE A 1 106 ? -4.078 6.037 -4.832 1.00 95.25 106 ILE A O 1
ATOM 846 N N . PRO A 1 107 ? -4.410 5.583 -2.631 1.00 96.12 107 PRO A N 1
ATOM 847 C CA . PRO A 1 107 ? -4.086 6.923 -2.157 1.00 96.12 107 PRO A CA 1
ATOM 848 C C . PRO A 1 107 ? -2.751 7.466 -2.698 1.00 96.12 107 PRO A C 1
ATOM 850 O O . PRO A 1 107 ? -1.832 6.698 -3.010 1.00 96.12 107 PRO A O 1
ATOM 853 N N . PRO A 1 108 ? -2.610 8.797 -2.846 1.00 94.75 108 PRO A N 1
ATOM 854 C CA . PRO A 1 108 ? -1.345 9.403 -3.255 1.00 94.75 108 PRO A CA 1
ATOM 855 C C . PRO A 1 108 ? -0.276 9.235 -2.166 1.00 94.75 108 PRO A C 1
ATOM 857 O O . PRO A 1 108 ? -0.609 9.068 -0.996 1.00 94.75 108 PRO A O 1
ATOM 860 N N . LYS A 1 109 ? 1.009 9.382 -2.516 1.00 92.31 109 LYS A N 1
ATOM 861 C CA . LYS A 1 109 ? 2.139 9.306 -1.566 1.00 92.31 109 LYS A CA 1
ATOM 862 C C . LYS A 1 109 ? 1.936 10.162 -0.307 1.00 92.31 109 LYS A C 1
ATOM 864 O O . LYS A 1 109 ? 2.239 9.726 0.796 1.00 92.31 109 LYS A O 1
ATOM 869 N N . SER A 1 110 ? 1.354 11.355 -0.454 1.00 91.50 110 SER A N 1
ATOM 870 C CA . SER A 1 110 ? 1.080 12.272 0.662 1.00 91.50 110 SER A CA 1
ATOM 871 C C . SER A 1 110 ? 0.072 11.749 1.689 1.00 91.50 110 SER A C 1
ATOM 873 O O . SER A 1 110 ? 0.001 12.298 2.786 1.00 91.50 110 SER A O 1
ATOM 875 N N . HIS A 1 111 ? -0.709 10.719 1.349 1.00 94.06 111 HIS A N 1
ATOM 876 C CA . HIS A 1 111 ? -1.589 10.039 2.291 1.00 94.06 111 HIS A CA 1
ATOM 877 C C . HIS A 1 111 ? -0.778 9.357 3.387 1.00 94.06 111 HIS A C 1
ATOM 879 O O . HIS A 1 111 ? -1.138 9.505 4.541 1.00 94.06 111 HIS A O 1
ATOM 885 N N . TYR A 1 112 ? 0.334 8.703 3.038 1.00 92.25 112 TYR A N 1
ATOM 886 C CA . TYR A 1 112 ? 1.132 7.838 3.918 1.00 92.25 112 TYR A CA 1
ATOM 887 C C . TYR A 1 112 ? 2.162 8.581 4.778 1.00 92.25 112 TYR A C 1
ATOM 889 O O . TYR A 1 112 ? 2.999 7.955 5.418 1.00 92.25 112 TYR A O 1
ATOM 897 N N . ARG A 1 113 ? 2.121 9.915 4.783 1.00 88.38 113 ARG A N 1
ATOM 898 C CA . ARG A 1 113 ? 3.060 10.748 5.537 1.00 88.38 113 ARG A CA 1
ATOM 899 C C . ARG A 1 113 ? 2.660 10.826 7.005 1.00 88.38 113 ARG A C 1
ATOM 901 O O . ARG A 1 113 ? 1.482 11.008 7.315 1.00 88.38 113 ARG A O 1
ATOM 908 N N . ILE A 1 114 ? 3.654 10.769 7.886 1.00 84.50 114 ILE A N 1
ATOM 909 C CA . ILE A 1 114 ? 3.493 10.993 9.325 1.00 84.50 114 ILE A CA 1
ATOM 910 C C . ILE A 1 114 ? 4.202 12.276 9.760 1.00 84.50 114 ILE A C 1
ATOM 912 O O . ILE A 1 114 ? 5.070 12.808 9.065 1.00 84.50 114 ILE A O 1
ATOM 916 N N . VAL A 1 115 ? 3.805 12.793 10.917 1.00 72.81 115 VAL A N 1
ATOM 917 C CA . VAL A 1 115 ? 4.438 13.951 11.551 1.00 72.81 115 VAL A CA 1
ATOM 918 C C . VAL A 1 115 ? 5.027 13.480 12.873 1.00 72.81 115 VAL A C 1
ATOM 920 O O . VAL A 1 115 ? 4.295 12.946 13.703 1.00 72.81 115 VAL A O 1
ATOM 923 N N . ARG A 1 116 ? 6.339 13.660 13.064 1.00 71.44 116 ARG A N 1
ATOM 924 C CA . ARG A 1 116 ? 7.035 13.370 14.324 1.00 71.44 116 ARG A CA 1
ATOM 925 C C . ARG A 1 116 ? 7.484 14.690 14.950 1.00 71.44 116 ARG A C 1
ATOM 927 O O . ARG A 1 116 ? 8.283 15.435 14.384 1.00 71.44 116 ARG A O 1
ATOM 934 N N . GLY A 1 117 ? 6.956 15.011 16.131 1.00 65.81 117 GLY A N 1
ATOM 935 C CA . GLY A 1 117 ? 7.218 16.302 16.776 1.00 65.81 117 GLY A CA 1
ATOM 936 C C . GLY A 1 117 ? 6.719 17.480 15.928 1.00 65.81 117 GLY A C 1
ATOM 937 O O . GLY A 1 117 ? 5.555 17.515 15.543 1.00 65.81 117 GLY A O 1
ATOM 938 N N . THR A 1 118 ? 7.586 18.456 15.645 1.00 54.72 118 THR A N 1
ATOM 939 C CA . THR A 1 118 ? 7.261 19.633 14.811 1.00 54.72 118 THR A CA 1
ATOM 940 C C . THR A 1 118 ? 7.625 19.459 13.336 1.00 54.72 118 THR A C 1
ATOM 942 O O . THR A 1 118 ? 7.407 20.376 12.543 1.00 54.72 118 THR A O 1
ATOM 945 N N . VAL A 1 119 ? 8.186 18.308 12.952 1.00 56.66 119 VAL A N 1
ATOM 946 C CA . VAL A 1 119 ? 8.704 18.069 11.604 1.00 56.66 119 VAL A CA 1
ATOM 947 C C . VAL A 1 119 ? 7.894 16.961 10.940 1.00 56.66 119 VAL A C 1
ATOM 949 O O . VAL A 1 119 ? 7.691 15.879 11.491 1.00 56.66 119 VAL A O 1
ATOM 952 N N . ALA A 1 120 ? 7.404 17.236 9.733 1.00 61.31 120 ALA A N 1
ATOM 953 C CA . ALA A 1 120 ? 6.824 16.200 8.894 1.00 61.31 120 ALA A CA 1
ATOM 954 C C . ALA A 1 120 ? 7.958 15.358 8.297 1.00 61.31 120 ALA A C 1
ATOM 956 O O . ALA A 1 120 ? 8.788 15.887 7.558 1.00 61.31 120 ALA A O 1
ATOM 957 N N . GLU A 1 121 ? 7.981 14.060 8.583 1.00 63.00 121 GLU A N 1
ATOM 958 C CA . GLU A 1 121 ? 8.880 13.130 7.901 1.00 63.00 121 GLU A CA 1
ATOM 959 C C . GLU A 1 121 ? 8.185 12.689 6.611 1.00 63.00 121 GLU A C 1
ATOM 961 O O . GLU A 1 121 ? 7.128 12.056 6.621 1.00 63.00 121 GLU A O 1
ATOM 966 N N . GLU A 1 122 ? 8.711 13.129 5.467 1.00 55.81 122 GLU A N 1
ATOM 967 C CA . GLU A 1 122 ? 7.977 13.035 4.200 1.00 55.81 122 GLU A CA 1
ATOM 968 C C . GLU A 1 122 ? 8.014 11.638 3.549 1.00 55.81 122 GLU A C 1
ATOM 970 O O . GLU A 1 122 ? 7.286 11.418 2.578 1.00 55.81 122 GLU A O 1
ATOM 975 N N . ASP A 1 123 ? 8.811 10.698 4.077 1.00 55.78 123 ASP A N 1
ATOM 976 C CA . ASP A 1 123 ? 9.277 9.527 3.314 1.00 55.78 123 ASP A CA 1
ATOM 977 C C . ASP A 1 123 ? 9.306 8.178 4.057 1.00 55.78 123 ASP A C 1
ATOM 979 O O . ASP A 1 123 ? 9.892 7.217 3.556 1.00 55.78 123 ASP A O 1
ATOM 983 N N . GLU A 1 124 ? 8.642 8.040 5.201 1.00 69.31 124 GLU A N 1
ATOM 984 C CA . GLU A 1 124 ? 8.540 6.744 5.883 1.00 69.31 124 GLU A CA 1
ATOM 985 C C . GLU A 1 124 ? 7.101 6.243 5.790 1.00 69.31 124 GLU A C 1
ATOM 987 O O . GLU A 1 124 ? 6.229 6.777 6.458 1.00 69.31 124 GLU A O 1
ATOM 992 N N . TYR A 1 125 ? 6.836 5.248 4.934 1.00 86.12 125 TYR A N 1
ATOM 993 C CA . TYR A 1 125 ? 5.578 4.494 4.937 1.00 86.12 125 TYR A CA 1
ATOM 994 C C . TYR A 1 125 ? 5.520 3.702 6.254 1.00 86.12 125 TYR A C 1
ATOM 996 O O . TYR A 1 125 ? 6.110 2.622 6.328 1.00 86.12 125 TYR A O 1
ATOM 1004 N N . PRO A 1 126 ? 4.851 4.206 7.308 1.00 85.81 126 PRO A N 1
ATOM 1005 C CA . PRO A 1 126 ? 5.089 3.735 8.676 1.00 85.81 126 PRO A CA 1
ATOM 1006 C C . PRO A 1 126 ? 4.573 2.314 8.914 1.00 85.81 126 PRO A C 1
ATOM 1008 O O . PRO A 1 126 ? 4.968 1.664 9.870 1.00 85.81 126 PRO A O 1
ATOM 1011 N N . GLN A 1 127 ? 3.668 1.860 8.046 1.00 90.50 127 GLN A N 1
ATOM 1012 C CA . GLN A 1 127 ? 2.926 0.610 8.154 1.00 90.50 127 GLN A CA 1
ATOM 1013 C C . GLN A 1 127 ? 3.124 -0.264 6.905 1.00 90.50 127 GLN A C 1
ATOM 1015 O O . GLN A 1 127 ? 2.266 -1.068 6.547 1.00 90.50 127 GLN A O 1
ATOM 1020 N N . ILE A 1 128 ? 4.247 -0.091 6.197 1.00 87.75 128 ILE A N 1
ATOM 1021 C CA . ILE A 1 128 ? 4.518 -0.828 4.954 1.00 87.75 128 ILE A CA 1
ATOM 1022 C C . ILE A 1 128 ? 4.532 -2.347 5.177 1.00 87.75 128 ILE A C 1
ATOM 1024 O O . ILE A 1 128 ? 4.035 -3.096 4.340 1.00 87.75 128 ILE A O 1
ATOM 1028 N N . GLU A 1 129 ? 5.044 -2.792 6.329 1.00 85.62 129 GLU A N 1
ATOM 1029 C CA . GLU A 1 129 ? 5.094 -4.205 6.731 1.00 85.62 129 GLU A CA 1
ATOM 1030 C C . GLU A 1 129 ? 3.697 -4.778 7.022 1.00 85.62 129 GLU A C 1
ATOM 1032 O O . GLU A 1 129 ? 3.481 -5.980 6.873 1.00 85.62 129 GLU A O 1
ATOM 1037 N N . ASP A 1 130 ? 2.735 -3.905 7.327 1.00 87.38 130 ASP A N 1
ATOM 1038 C CA . ASP A 1 130 ? 1.330 -4.233 7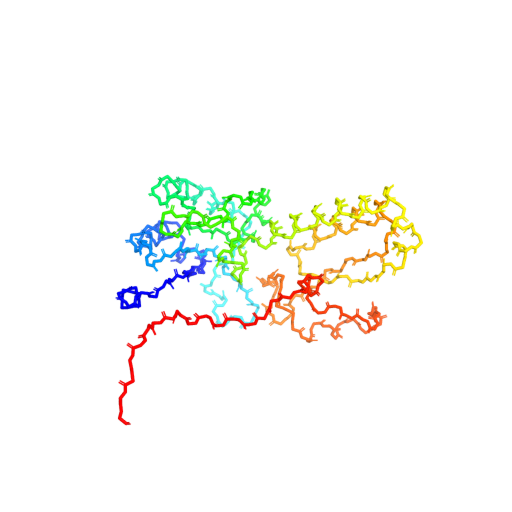.569 1.00 87.38 130 ASP A CA 1
ATOM 1039 C C . ASP A 1 130 ? 0.485 -4.183 6.284 1.00 87.38 130 ASP A C 1
ATOM 1041 O O . ASP A 1 130 ? -0.743 -4.219 6.329 1.00 87.38 130 ASP A O 1
ATOM 1045 N N . GLY A 1 131 ? 1.108 -4.071 5.108 1.00 89.19 131 GLY A N 1
ATOM 1046 C CA . GLY A 1 131 ? 0.382 -4.016 3.838 1.00 89.19 131 GLY A CA 1
ATOM 1047 C C . GLY A 1 131 ? -0.256 -2.658 3.538 1.00 89.19 131 GLY A C 1
ATOM 1048 O O . GLY A 1 131 ? -1.200 -2.581 2.751 1.00 89.19 131 GLY A O 1
ATOM 1049 N N . VAL A 1 132 ? 0.238 -1.580 4.151 1.00 93.81 132 VAL A N 1
ATOM 1050 C CA . VAL A 1 132 ? -0.229 -0.208 3.918 1.00 93.81 132 VAL A CA 1
ATOM 1051 C C . VAL A 1 132 ? 0.767 0.543 3.031 1.00 93.81 132 VAL A C 1
ATOM 1053 O O . VAL A 1 132 ? 1.886 0.847 3.442 1.00 93.81 132 VAL A O 1
ATOM 1056 N N . GLY A 1 133 ? 0.341 0.925 1.827 1.00 92.56 133 GLY A N 1
ATOM 1057 C CA . GLY A 1 133 ? 1.108 1.771 0.911 1.00 92.56 133 GLY A CA 1
ATOM 1058 C C . GLY A 1 133 ? 2.164 1.053 0.073 1.00 92.56 133 GLY A C 1
ATOM 1059 O O . GLY A 1 133 ? 2.907 1.715 -0.653 1.00 92.56 133 GLY A O 1
ATOM 1060 N N . MET A 1 134 ? 2.198 -0.280 0.099 1.00 90.94 134 MET A N 1
ATOM 1061 C CA . MET A 1 134 ? 3.071 -1.109 -0.738 1.00 90.94 134 MET A CA 1
ATOM 1062 C C . MET A 1 134 ? 2.827 -0.865 -2.224 1.00 90.94 134 MET A C 1
ATOM 1064 O O . MET A 1 134 ? 3.770 -0.717 -3.001 1.00 90.94 134 MET A O 1
ATOM 1068 N N . VAL A 1 135 ? 1.561 -0.767 -2.623 1.00 91.94 135 VAL A N 1
ATOM 1069 C CA . VAL A 1 135 ? 1.169 -0.538 -4.013 1.00 91.94 135 VAL A CA 1
ATOM 1070 C C . VAL A 1 135 ? 1.574 0.860 -4.464 1.00 91.94 135 VAL A C 1
ATOM 1072 O O . VAL A 1 135 ? 2.139 1.027 -5.546 1.00 91.94 135 VAL A O 1
ATOM 1075 N N . ARG A 1 136 ? 1.348 1.878 -3.624 1.00 94.19 136 ARG A N 1
ATOM 1076 C CA . ARG A 1 136 ? 1.789 3.249 -3.919 1.00 94.19 136 ARG A CA 1
ATOM 1077 C C . ARG A 1 136 ? 3.310 3.311 -4.054 1.00 94.19 136 ARG A C 1
ATOM 1079 O O . ARG A 1 136 ? 3.802 3.845 -5.046 1.00 94.19 136 ARG A O 1
ATOM 1086 N N . GLN A 1 137 ? 4.042 2.721 -3.112 1.00 91.75 137 GLN A N 1
ATOM 1087 C CA . GLN A 1 137 ? 5.501 2.670 -3.150 1.00 91.75 137 GLN A CA 1
ATOM 1088 C C . GLN A 1 137 ? 6.016 1.967 -4.415 1.00 91.75 137 GLN A C 1
ATOM 1090 O O . GLN A 1 137 ? 6.945 2.466 -5.054 1.00 91.75 137 GLN A O 1
ATOM 1095 N N . PHE A 1 138 ? 5.394 0.851 -4.808 1.00 92.12 138 PHE A N 1
ATOM 1096 C CA . PHE A 1 138 ? 5.729 0.135 -6.036 1.00 92.12 138 PHE A CA 1
ATOM 1097 C C . PHE A 1 138 ? 5.564 1.021 -7.273 1.00 92.12 138 PHE A C 1
ATOM 1099 O O . PHE A 1 138 ? 6.510 1.158 -8.046 1.00 92.12 138 PHE A O 1
ATOM 1106 N N . PHE A 1 139 ? 4.403 1.656 -7.451 1.00 92.75 139 PHE A N 1
ATOM 1107 C CA . PHE A 1 139 ? 4.139 2.461 -8.646 1.00 92.75 139 PHE A CA 1
ATOM 1108 C C . PHE A 1 139 ? 4.993 3.727 -8.716 1.00 92.75 139 PHE A C 1
ATOM 1110 O O . PHE A 1 139 ? 5.426 4.109 -9.803 1.00 92.75 139 PHE A O 1
ATOM 1117 N N . ASP A 1 140 ? 5.293 4.355 -7.580 1.00 91.50 140 ASP A N 1
ATOM 1118 C CA . ASP A 1 140 ? 6.212 5.494 -7.541 1.00 91.50 140 ASP A CA 1
ATOM 1119 C C . ASP A 1 140 ? 7.639 5.058 -7.935 1.00 91.50 140 ASP A C 1
ATOM 1121 O O . ASP A 1 140 ? 8.321 5.742 -8.707 1.00 91.50 140 ASP A O 1
ATOM 1125 N N . GLY A 1 141 ? 8.078 3.887 -7.456 1.00 90.06 141 GLY A N 1
ATOM 1126 C CA . GLY A 1 141 ? 9.354 3.275 -7.830 1.00 90.06 141 GLY A CA 1
ATOM 1127 C C . GLY A 1 141 ? 9.417 2.891 -9.310 1.00 90.06 141 GLY A C 1
ATOM 1128 O O . GLY A 1 141 ? 10.396 3.215 -9.986 1.00 90.06 141 GLY A O 1
ATOM 1129 N N . HIS A 1 142 ? 8.358 2.265 -9.827 1.00 91.81 142 HIS A N 1
ATOM 1130 C CA . HIS A 1 142 ? 8.206 1.912 -11.239 1.00 91.81 142 HIS A CA 1
ATOM 1131 C C . HIS A 1 142 ? 8.281 3.157 -12.123 1.00 91.81 142 HIS A C 1
ATOM 1133 O O . HIS A 1 142 ? 9.153 3.242 -12.982 1.00 91.81 142 HIS A O 1
ATOM 1139 N N . ALA A 1 143 ? 7.484 4.190 -11.840 1.00 93.19 143 ALA A N 1
ATOM 1140 C CA . ALA A 1 143 ? 7.494 5.436 -12.606 1.00 93.19 143 ALA A CA 1
ATOM 1141 C C . ALA A 1 143 ? 8.870 6.129 -12.594 1.00 93.19 143 ALA A C 1
ATOM 1143 O O . ALA A 1 143 ? 9.336 6.626 -13.623 1.00 93.19 143 ALA A O 1
ATOM 1144 N N . SER A 1 144 ? 9.550 6.147 -11.442 1.00 92.81 144 SER A N 1
ATOM 1145 C CA . SER A 1 144 ? 10.922 6.661 -11.335 1.00 92.81 144 SER A CA 1
ATOM 1146 C C . SER A 1 144 ? 11.889 5.853 -12.205 1.00 92.81 144 SER A C 1
ATOM 1148 O O . SER A 1 144 ? 12.694 6.422 -12.949 1.00 92.81 144 SER A O 1
ATOM 1150 N N . ARG A 1 145 ? 11.768 4.521 -12.187 1.00 89.88 145 ARG A N 1
ATOM 1151 C CA . ARG A 1 145 ? 12.609 3.629 -12.984 1.00 89.88 145 ARG A CA 1
ATOM 1152 C C . ARG A 1 145 ? 12.372 3.791 -14.484 1.00 89.88 145 ARG A C 1
ATOM 1154 O O . ARG A 1 145 ? 13.349 3.877 -15.225 1.00 89.88 145 ARG A O 1
ATOM 1161 N N . MET A 1 146 ? 11.119 3.892 -14.920 1.00 93.44 146 MET A N 1
ATOM 1162 C CA . MET A 1 146 ? 10.755 4.132 -16.320 1.00 93.44 146 MET A CA 1
ATOM 1163 C C . MET A 1 146 ? 11.381 5.438 -16.831 1.00 93.44 146 MET A C 1
ATOM 1165 O O . MET A 1 146 ? 12.016 5.449 -17.884 1.00 93.44 146 MET A O 1
ATOM 1169 N N . LYS A 1 147 ? 11.317 6.522 -16.040 1.00 96.25 147 LYS A N 1
ATOM 1170 C CA . LYS A 1 147 ? 11.968 7.804 -16.370 1.00 96.25 147 LYS A CA 1
ATOM 1171 C C . LYS A 1 147 ? 13.488 7.690 -16.475 1.00 96.25 147 LYS A C 1
ATOM 1173 O O . LYS A 1 147 ? 14.081 8.241 -17.399 1.00 96.25 147 LYS A O 1
ATOM 1178 N N . GLN A 1 148 ? 14.128 6.978 -15.548 1.00 92.44 148 GLN A N 1
ATOM 1179 C CA . GLN A 1 148 ? 15.576 6.757 -15.593 1.00 92.44 148 GLN A CA 1
ATOM 1180 C C . GLN A 1 148 ? 15.993 5.978 -16.843 1.00 92.44 148 GLN A C 1
ATOM 1182 O O . GLN A 1 148 ? 16.938 6.375 -17.519 1.00 92.44 148 GLN A O 1
ATOM 1187 N N . LEU A 1 149 ? 15.282 4.892 -17.161 1.00 90.31 149 LEU A N 1
ATOM 1188 C CA . LEU A 1 149 ? 15.553 4.072 -18.342 1.00 90.31 149 LEU A CA 1
ATOM 1189 C C . LEU A 1 149 ? 15.336 4.855 -19.637 1.00 90.31 149 LEU A C 1
ATOM 1191 O O . LEU A 1 149 ? 16.160 4.757 -20.543 1.00 90.31 149 LEU A O 1
ATOM 1195 N N . GLN A 1 150 ? 14.286 5.678 -19.700 1.00 94.81 150 GLN A N 1
ATOM 1196 C CA . GLN A 1 150 ? 14.068 6.586 -20.823 1.00 94.81 150 GLN A CA 1
ATOM 1197 C C . GLN A 1 150 ? 15.251 7.542 -20.993 1.00 94.81 150 GLN A C 1
ATOM 1199 O O . GLN A 1 150 ? 15.827 7.611 -22.072 1.00 94.81 150 GLN A O 1
ATOM 1204 N N . ALA A 1 151 ? 15.677 8.208 -19.918 1.00 96.12 151 ALA A N 1
ATOM 1205 C CA . ALA A 1 151 ? 16.793 9.145 -19.979 1.00 96.12 151 ALA A CA 1
ATOM 1206 C C . ALA A 1 151 ? 18.118 8.463 -20.376 1.00 96.12 151 ALA A C 1
ATOM 1208 O O . ALA A 1 151 ? 18.925 9.057 -21.086 1.00 96.12 151 ALA A O 1
ATOM 1209 N N . MET A 1 152 ? 18.359 7.224 -19.931 1.00 93.31 152 MET A N 1
ATOM 1210 C CA . MET A 1 152 ? 19.519 6.433 -20.367 1.00 93.31 152 MET A CA 1
ATOM 1211 C C . MET A 1 152 ? 19.435 6.080 -21.855 1.00 93.31 152 MET A C 1
ATOM 1213 O O . MET A 1 152 ? 20.439 6.162 -22.558 1.00 93.31 152 MET A O 1
ATOM 1217 N N . ARG A 1 153 ? 18.246 5.717 -22.348 1.00 93.25 153 ARG A N 1
ATOM 1218 C CA . ARG A 1 153 ? 18.019 5.440 -23.770 1.00 93.25 153 ARG A CA 1
ATOM 1219 C C . ARG A 1 153 ? 18.276 6.675 -24.630 1.00 93.25 153 ARG A C 1
ATOM 1221 O O . ARG A 1 153 ? 18.975 6.565 -25.630 1.00 93.25 153 ARG A O 1
ATOM 1228 N N . ASP A 1 154 ? 17.789 7.838 -24.207 1.00 95.00 154 ASP A N 1
ATOM 1229 C CA . ASP A 1 154 ? 17.973 9.105 -24.928 1.00 95.00 154 ASP A CA 1
ATOM 1230 C C . ASP A 1 154 ? 19.455 9.515 -25.013 1.00 95.00 154 ASP A C 1
ATOM 1232 O O . ASP A 1 154 ? 19.873 10.146 -25.981 1.00 95.00 154 ASP A O 1
ATOM 1236 N N . ARG A 1 155 ? 20.275 9.108 -24.031 1.00 96.25 155 ARG A N 1
ATOM 1237 C CA . ARG A 1 155 ? 21.740 9.285 -24.038 1.00 96.25 155 ARG A CA 1
ATOM 1238 C C . ARG A 1 155 ? 22.509 8.169 -24.758 1.00 96.25 155 ARG A C 1
ATOM 1240 O O . ARG A 1 155 ? 23.732 8.228 -24.822 1.00 96.25 155 ARG A O 1
ATOM 1247 N N . GLY A 1 156 ? 21.829 7.143 -25.272 1.00 92.69 156 GLY A N 1
ATOM 1248 C CA . GLY A 1 156 ? 22.465 5.973 -25.892 1.00 92.69 156 GLY A CA 1
ATOM 1249 C C . GLY A 1 156 ? 23.138 5.007 -24.903 1.00 92.69 156 GLY A C 1
ATOM 1250 O O . GLY A 1 156 ? 23.865 4.111 -25.321 1.00 92.69 156 GLY A O 1
ATOM 1251 N N . GLU A 1 157 ? 22.895 5.156 -23.599 1.00 92.50 157 GLU A N 1
ATOM 1252 C CA . GLU A 1 157 ? 23.452 4.312 -22.526 1.00 92.50 157 GLU A CA 1
ATOM 1253 C C . GLU A 1 157 ? 22.626 3.039 -22.276 1.00 92.50 157 GLU A C 1
ATOM 1255 O O . GLU A 1 157 ? 23.071 2.136 -21.565 1.00 92.50 157 GLU A O 1
ATOM 1260 N N . PHE A 1 158 ? 21.411 2.980 -22.830 1.00 90.38 158 PHE A N 1
ATOM 1261 C CA . PHE A 1 158 ? 20.514 1.832 -22.747 1.00 90.38 158 PHE A CA 1
ATOM 1262 C C . PHE A 1 158 ? 19.930 1.502 -24.123 1.00 90.38 158 PHE A C 1
ATOM 1264 O O . PHE A 1 158 ? 19.063 2.213 -24.633 1.00 90.38 158 PHE A O 1
ATOM 1271 N N . THR A 1 159 ? 20.425 0.429 -24.737 1.00 91.25 159 THR A N 1
ATOM 1272 C CA . THR A 1 159 ? 20.028 0.007 -26.087 1.00 91.25 159 THR A CA 1
ATOM 1273 C C . THR A 1 159 ? 18.901 -1.024 -26.060 1.00 91.25 159 THR A C 1
ATOM 1275 O O . THR A 1 159 ? 18.706 -1.743 -25.077 1.00 91.25 159 THR A O 1
ATOM 1278 N N . ALA A 1 160 ? 18.186 -1.157 -27.180 1.00 89.31 160 ALA A N 1
ATOM 1279 C CA . ALA A 1 160 ? 17.161 -2.190 -27.348 1.00 89.31 160 ALA A CA 1
ATOM 1280 C C . ALA A 1 160 ? 17.725 -3.614 -27.162 1.00 89.31 160 ALA A C 1
ATOM 1282 O O . ALA A 1 160 ? 17.061 -4.487 -26.611 1.00 89.31 160 ALA A O 1
ATOM 1283 N N . GLU A 1 161 ? 18.977 -3.852 -27.558 1.00 90.25 161 GLU A N 1
ATOM 1284 C CA . GLU A 1 161 ? 19.651 -5.145 -27.381 1.00 90.25 161 GLU A CA 1
ATOM 1285 C C . GLU A 1 161 ? 19.929 -5.448 -25.905 1.00 90.25 161 GLU A C 1
ATOM 1287 O O . GLU A 1 161 ? 19.785 -6.590 -25.465 1.00 90.25 161 GLU A O 1
ATOM 1292 N N . GLN A 1 162 ? 20.315 -4.434 -25.122 1.00 88.62 162 GLN A N 1
ATOM 1293 C CA . GLN A 1 162 ? 20.481 -4.569 -23.675 1.00 88.62 162 GLN A CA 1
ATOM 1294 C C . GLN A 1 162 ? 19.135 -4.820 -22.991 1.00 88.62 162 GLN A C 1
ATOM 1296 O O . GLN A 1 162 ? 19.051 -5.688 -22.122 1.00 88.62 162 GLN A O 1
ATOM 1301 N N . ALA A 1 163 ? 18.082 -4.120 -23.411 1.00 87.19 163 ALA A N 1
ATOM 1302 C CA . ALA A 1 163 ? 16.735 -4.321 -22.896 1.00 87.19 163 ALA A CA 1
ATOM 1303 C C . ALA A 1 163 ? 16.189 -5.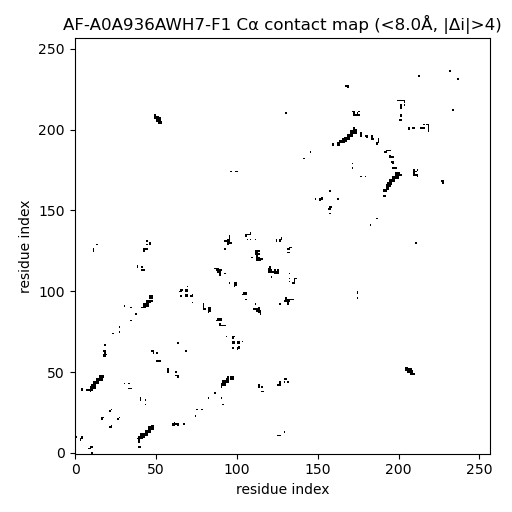723 -23.213 1.00 87.19 163 ALA A C 1
ATOM 1305 O O . ALA A 1 163 ? 15.671 -6.392 -22.324 1.00 87.19 163 ALA A O 1
ATOM 1306 N N . ALA A 1 164 ? 16.402 -6.236 -24.428 1.00 88.31 164 ALA A N 1
ATOM 1307 C CA . ALA A 1 164 ? 15.977 -7.581 -24.824 1.00 88.31 164 ALA A CA 1
ATOM 1308 C C . ALA A 1 164 ? 16.667 -8.708 -24.026 1.00 88.31 164 ALA A C 1
ATOM 1310 O O . ALA A 1 164 ? 16.153 -9.828 -23.962 1.00 88.31 164 ALA A O 1
ATOM 1311 N N . ARG A 1 165 ? 17.821 -8.428 -23.399 1.00 88.25 165 ARG A N 1
ATOM 1312 C CA . ARG A 1 165 ? 18.499 -9.344 -22.459 1.00 88.25 165 ARG A CA 1
ATOM 1313 C C . ARG A 1 165 ? 17.873 -9.344 -21.063 1.00 88.25 165 ARG A C 1
ATOM 1315 O O . ARG A 1 165 ? 18.215 -10.209 -20.260 1.00 88.25 165 ARG A O 1
ATOM 1322 N N . ILE A 1 166 ? 16.970 -8.412 -20.766 1.00 85.31 166 ILE A N 1
ATOM 1323 C CA . ILE A 1 166 ? 16.164 -8.413 -19.546 1.00 85.31 166 ILE A CA 1
ATOM 1324 C C . ILE A 1 166 ? 14.953 -9.309 -19.805 1.00 85.31 166 ILE A C 1
ATOM 1326 O O . ILE A 1 166 ? 13.970 -8.902 -20.423 1.00 85.31 166 ILE A O 1
ATOM 1330 N N . TYR A 1 167 ? 15.049 -10.552 -19.344 1.00 87.88 167 TYR A N 1
ATOM 1331 C CA . TYR A 1 167 ? 13.989 -11.548 -19.447 1.00 87.88 167 TYR A CA 1
ATOM 1332 C C . TYR A 1 167 ? 13.821 -12.292 -18.125 1.00 87.88 167 TYR A C 1
ATOM 1334 O O . TYR A 1 167 ? 14.768 -12.431 -17.347 1.00 87.88 167 TYR A O 1
ATOM 1342 N N . GLY A 1 168 ? 12.613 -12.780 -17.865 1.00 85.25 168 GLY A N 1
ATOM 1343 C CA . GLY A 1 168 ? 12.311 -13.488 -16.627 1.00 85.25 168 GLY A CA 1
ATOM 1344 C C . GLY A 1 168 ? 10.824 -13.552 -16.324 1.00 85.25 168 GLY A C 1
ATOM 1345 O O . GLY A 1 168 ? 10.009 -12.931 -16.999 1.00 85.25 168 GLY A O 1
ATOM 1346 N N . THR A 1 169 ? 10.486 -14.293 -15.277 1.00 86.62 169 THR A N 1
ATOM 1347 C CA . THR A 1 169 ? 9.108 -14.445 -14.809 1.00 86.62 169 THR A CA 1
ATOM 1348 C C . THR A 1 169 ? 9.004 -13.924 -13.383 1.00 86.62 169 THR A C 1
ATOM 1350 O O . THR A 1 169 ? 9.762 -14.347 -12.508 1.00 86.62 169 THR A O 1
ATOM 1353 N N . LEU A 1 170 ? 8.076 -13.000 -13.155 1.00 85.81 170 LEU A N 1
ATOM 1354 C CA . LEU A 1 170 ? 7.714 -12.476 -11.849 1.00 85.81 170 LEU A CA 1
ATOM 1355 C C . LEU A 1 170 ? 6.479 -13.219 -11.350 1.00 85.81 170 LEU A C 1
ATOM 1357 O O . LEU A 1 170 ? 5.491 -13.336 -12.066 1.00 85.81 170 LEU A O 1
ATOM 1361 N N . ALA A 1 171 ? 6.537 -13.703 -10.118 1.00 84.31 171 ALA A N 1
ATOM 1362 C CA . ALA A 1 171 ? 5.407 -14.328 -9.449 1.00 84.31 171 ALA A CA 1
ATOM 1363 C C . ALA A 1 171 ? 4.800 -13.356 -8.437 1.00 84.31 171 ALA A C 1
ATOM 1365 O O . ALA A 1 171 ? 5.536 -12.696 -7.699 1.00 84.31 171 ALA A O 1
ATOM 1366 N N . THR A 1 172 ? 3.474 -13.298 -8.366 1.00 82.81 172 THR A N 1
ATOM 1367 C CA . THR A 1 172 ? 2.757 -12.489 -7.374 1.00 82.81 172 THR A CA 1
ATOM 1368 C C . THR A 1 172 ? 1.431 -13.131 -6.975 1.00 82.81 172 THR A C 1
ATOM 1370 O O . THR A 1 172 ? 0.904 -13.966 -7.702 1.00 82.81 172 THR A O 1
ATOM 1373 N N . GLY A 1 173 ? 0.892 -12.739 -5.821 1.00 82.88 173 GLY A N 1
ATOM 1374 C CA . GLY A 1 173 ? -0.442 -13.152 -5.390 1.00 82.88 173 GLY A CA 1
ATOM 1375 C C . GLY A 1 173 ? -1.557 -12.509 -6.220 1.00 82.88 173 GLY A C 1
ATOM 1376 O O . GLY A 1 173 ? -1.362 -11.447 -6.820 1.00 82.88 173 GLY A O 1
ATOM 1377 N N . ARG A 1 174 ? -2.738 -13.135 -6.181 1.00 83.88 174 ARG A N 1
ATOM 1378 C CA . ARG A 1 174 ? -3.956 -12.761 -6.922 1.00 83.88 174 ARG A CA 1
ATOM 1379 C C . ARG A 1 174 ? -4.294 -11.274 -6.891 1.00 83.88 174 ARG A C 1
ATOM 1381 O O . ARG A 1 174 ? -4.491 -10.663 -7.933 1.00 83.88 174 ARG A O 1
ATOM 1388 N N . ILE A 1 175 ? -4.321 -10.675 -5.699 1.00 84.31 175 ILE A N 1
ATOM 1389 C CA . ILE A 1 175 ? -4.748 -9.277 -5.526 1.00 84.31 175 ILE A CA 1
ATOM 1390 C C . ILE A 1 175 ? -3.804 -8.294 -6.233 1.00 84.31 175 ILE A C 1
ATOM 1392 O O . ILE A 1 175 ? -4.261 -7.307 -6.804 1.00 84.31 175 ILE A O 1
ATOM 1396 N N . PHE A 1 176 ? -2.494 -8.559 -6.238 1.00 87.50 176 PHE A N 1
ATOM 1397 C CA . PHE A 1 176 ? -1.517 -7.662 -6.864 1.00 87.50 176 PHE A CA 1
ATOM 1398 C C . PHE A 1 176 ? -1.210 -8.007 -8.333 1.00 87.50 176 PHE A C 1
ATOM 1400 O O . PHE A 1 176 ? -0.648 -7.184 -9.053 1.00 87.50 176 PHE A O 1
ATOM 1407 N N . TYR A 1 177 ? -1.606 -9.196 -8.800 1.00 90.50 177 TYR A N 1
ATOM 1408 C CA . TYR A 1 177 ? -1.386 -9.669 -10.170 1.00 90.50 177 TYR A CA 1
ATOM 1409 C C . TYR A 1 177 ? -1.756 -8.671 -11.277 1.00 90.50 177 TYR A C 1
ATOM 1411 O O . TYR A 1 177 ? -0.865 -8.357 -12.071 1.00 90.50 177 TYR A O 1
ATOM 1419 N N . PRO A 1 178 ? -2.988 -8.128 -11.344 1.00 91.19 178 PRO A N 1
ATOM 1420 C CA . PRO A 1 178 ? -3.374 -7.262 -12.459 1.00 91.19 178 PRO A CA 1
ATOM 1421 C C . PRO A 1 178 ? -2.517 -5.989 -12.529 1.00 91.19 178 PRO A C 1
ATOM 1423 O O . PRO A 1 178 ? -2.103 -5.581 -13.610 1.00 91.19 178 PRO A O 1
ATOM 1426 N N . MET A 1 179 ? -2.172 -5.415 -11.374 1.00 91.12 179 MET A N 1
ATOM 1427 C CA . MET A 1 179 ? -1.325 -4.222 -11.280 1.00 91.12 179 MET A CA 1
ATOM 1428 C C . MET A 1 179 ? 0.125 -4.495 -11.691 1.00 91.12 179 MET A C 1
ATOM 1430 O O . MET A 1 179 ? 0.738 -3.686 -12.387 1.00 91.12 179 MET A O 1
ATOM 1434 N N . LEU A 1 180 ? 0.688 -5.635 -11.275 1.00 92.06 180 LEU A N 1
ATOM 1435 C CA . LEU A 1 180 ? 2.042 -6.015 -11.677 1.00 92.06 180 LEU A CA 1
ATOM 1436 C C . LEU A 1 180 ? 2.115 -6.331 -13.174 1.00 92.06 180 LEU A C 1
ATOM 1438 O O . LEU A 1 180 ? 3.102 -5.980 -13.820 1.00 92.06 180 LEU A O 1
ATOM 1442 N N . LEU A 1 181 ? 1.086 -6.986 -13.718 1.00 94.94 181 LEU A N 1
ATOM 1443 C CA . LEU A 1 181 ? 0.993 -7.288 -15.142 1.00 94.94 181 LEU A CA 1
ATOM 1444 C C . LEU A 1 181 ? 1.019 -6.005 -15.977 1.00 94.94 181 LEU A C 1
ATOM 1446 O O . LEU A 1 181 ? 1.825 -5.920 -16.898 1.00 94.94 181 LEU A O 1
ATOM 1450 N N . GLU A 1 182 ? 0.213 -5.005 -15.618 1.00 95.38 182 GLU A N 1
ATOM 1451 C CA . GLU A 1 182 ? 0.178 -3.708 -16.305 1.00 95.38 182 GLU A CA 1
ATOM 1452 C C . GLU A 1 182 ? 1.559 -3.030 -16.319 1.00 95.38 182 GLU A C 1
ATOM 1454 O O . GLU A 1 182 ? 2.070 -2.682 -17.383 1.00 95.38 182 GLU A O 1
ATOM 1459 N N . ALA A 1 183 ? 2.221 -2.933 -15.161 1.00 94.31 183 ALA A N 1
ATOM 1460 C CA . ALA A 1 183 ? 3.550 -2.323 -15.056 1.00 94.31 183 ALA A CA 1
ATOM 1461 C C . ALA A 1 183 ? 4.621 -3.073 -15.874 1.00 94.31 183 ALA A C 1
ATOM 1463 O O . ALA A 1 183 ? 5.502 -2.467 -16.488 1.00 94.31 183 ALA A O 1
ATOM 1464 N N . VAL A 1 184 ? 4.555 -4.408 -15.903 1.00 94.12 184 VAL A N 1
ATOM 1465 C CA . VAL A 1 184 ? 5.483 -5.237 -16.684 1.00 94.12 184 VAL A CA 1
ATOM 1466 C C . VAL A 1 184 ? 5.209 -5.131 -18.185 1.00 94.12 184 VAL A C 1
ATOM 1468 O O . VAL A 1 184 ? 6.161 -5.086 -18.967 1.00 94.12 184 VAL A O 1
ATOM 1471 N N . MET A 1 185 ? 3.942 -5.061 -18.597 1.00 97.00 185 MET A N 1
ATOM 1472 C CA . MET A 1 185 ? 3.570 -4.839 -19.996 1.00 97.00 185 MET A CA 1
ATOM 1473 C C . MET A 1 185 ? 4.073 -3.485 -20.489 1.00 97.00 185 MET A C 1
ATOM 1475 O O . MET A 1 185 ? 4.733 -3.444 -21.522 1.00 97.00 185 MET A O 1
ATOM 1479 N N . GLU A 1 186 ? 3.887 -2.419 -19.709 1.00 96.38 186 GLU A N 1
ATOM 1480 C CA . GLU A 1 186 ? 4.428 -1.092 -20.022 1.00 96.38 186 GLU A CA 1
ATOM 1481 C C . GLU A 1 186 ? 5.953 -1.143 -20.230 1.00 96.38 186 GLU A C 1
ATOM 1483 O O . GLU A 1 186 ? 6.481 -0.619 -21.212 1.00 96.38 186 GLU A O 1
ATOM 1488 N N . MET A 1 187 ? 6.683 -1.834 -19.346 1.00 92.00 187 MET A N 1
ATOM 1489 C CA . MET A 1 187 ? 8.137 -1.986 -19.463 1.00 92.00 187 MET A CA 1
ATOM 1490 C C . MET A 1 187 ? 8.548 -2.762 -20.726 1.00 92.00 187 MET A C 1
ATOM 1492 O O . MET A 1 187 ? 9.485 -2.357 -21.425 1.00 92.00 187 MET A O 1
ATOM 1496 N N . ASN A 1 188 ? 7.841 -3.852 -21.037 1.00 94.50 188 ASN A N 1
ATOM 1497 C CA . ASN A 1 188 ? 8.073 -4.652 -22.238 1.00 94.50 188 ASN A CA 1
ATOM 1498 C C . ASN A 1 188 ? 7.795 -3.851 -23.514 1.00 94.50 188 ASN A C 1
ATOM 1500 O O . ASN A 1 188 ? 8.613 -3.878 -24.430 1.00 94.50 188 ASN A O 1
ATOM 1504 N N . GLU A 1 189 ? 6.683 -3.122 -23.573 1.00 96.19 189 GLU A N 1
ATOM 1505 C CA . GLU A 1 189 ? 6.294 -2.318 -24.733 1.00 96.19 189 GLU A CA 1
ATOM 1506 C C . GLU A 1 189 ? 7.252 -1.147 -24.954 1.00 96.19 189 GLU A C 1
ATOM 1508 O O . GLU A 1 189 ? 7.709 -0.912 -26.073 1.00 96.19 189 GLU A O 1
ATOM 1513 N N . MET A 1 190 ? 7.615 -0.435 -23.885 1.00 94.69 190 MET A N 1
ATOM 1514 C CA . MET A 1 190 ? 8.459 0.750 -24.001 1.00 94.69 190 MET A CA 1
ATOM 1515 C C . MET A 1 190 ? 9.913 0.419 -24.312 1.00 94.69 190 MET A C 1
ATOM 1517 O O . MET A 1 190 ? 10.552 1.175 -25.046 1.00 94.69 190 MET A O 1
ATOM 1521 N N . PHE A 1 191 ? 10.459 -0.662 -23.751 1.00 92.00 191 PHE A N 1
ATOM 1522 C CA . PHE A 1 191 ? 11.894 -0.951 -23.832 1.00 92.00 191 PHE A CA 1
ATOM 1523 C C . PHE A 1 191 ? 12.239 -2.239 -24.581 1.00 92.00 191 PHE A C 1
ATOM 1525 O O . PHE A 1 191 ? 13.404 -2.434 -24.910 1.00 92.00 191 PHE A O 1
ATOM 1532 N N . GLY A 1 192 ? 11.273 -3.104 -24.891 1.00 93.06 192 GLY A N 1
ATOM 1533 C CA . GLY A 1 192 ? 11.525 -4.390 -25.547 1.00 93.06 192 GLY A CA 1
ATOM 1534 C C . GLY A 1 192 ? 12.047 -5.475 -24.600 1.00 93.06 192 GLY A C 1
ATOM 1535 O O . GLY A 1 192 ? 12.709 -6.416 -25.047 1.00 93.06 192 GLY A O 1
ATOM 1536 N N . THR A 1 193 ? 11.789 -5.350 -23.292 1.00 91.38 193 THR A N 1
ATOM 1537 C CA . THR A 1 193 ? 12.080 -6.418 -22.324 1.00 91.38 193 THR A CA 1
ATOM 1538 C C . THR A 1 193 ? 11.185 -7.640 -22.561 1.00 91.38 193 THR A C 1
ATOM 1540 O O . THR A 1 193 ? 10.175 -7.571 -23.258 1.00 91.38 193 THR A O 1
ATOM 1543 N N . ARG A 1 194 ? 11.571 -8.795 -22.007 1.00 91.06 194 ARG A N 1
ATOM 1544 C CA . ARG A 1 194 ? 10.851 -10.076 -22.152 1.00 91.06 194 ARG A CA 1
ATOM 1545 C C . ARG A 1 194 ? 10.464 -10.635 -20.789 1.00 91.06 194 ARG A C 1
ATOM 1547 O O . ARG A 1 194 ? 10.893 -11.721 -20.390 1.00 91.06 194 ARG A O 1
ATOM 1554 N N . LEU A 1 195 ? 9.737 -9.827 -20.031 1.00 90.12 195 LEU A N 1
ATOM 1555 C CA . LEU A 1 195 ? 9.278 -10.171 -18.694 1.00 90.12 195 LEU A CA 1
ATOM 1556 C C . LEU A 1 195 ? 7.860 -10.746 -18.748 1.00 90.12 195 LEU A C 1
ATOM 1558 O O . LEU A 1 195 ? 7.022 -10.289 -19.520 1.00 90.12 195 LEU A O 1
ATOM 1562 N N . HIS A 1 196 ? 7.588 -11.733 -17.905 1.00 90.25 196 HIS A N 1
ATOM 1563 C CA . HIS A 1 196 ? 6.277 -12.358 -17.757 1.00 90.25 196 HIS A CA 1
ATOM 1564 C C . HIS A 1 196 ? 5.808 -12.245 -16.313 1.00 90.25 196 HIS A C 1
ATOM 1566 O O . HIS A 1 196 ? 6.633 -12.260 -15.400 1.00 90.25 196 HIS A O 1
ATOM 1572 N N . VAL A 1 197 ? 4.497 -12.184 -16.097 1.00 89.25 197 VAL A N 1
ATOM 1573 C CA . VAL A 1 197 ? 3.909 -12.209 -14.755 1.00 89.25 197 VAL A CA 1
ATOM 1574 C C . VAL A 1 197 ? 3.040 -13.446 -14.622 1.00 89.25 197 VAL A C 1
ATOM 1576 O O . VAL A 1 197 ? 2.214 -13.722 -15.490 1.00 89.25 197 VAL A O 1
ATOM 1579 N N . VAL A 1 198 ? 3.232 -14.187 -13.536 1.00 88.88 198 VAL A N 1
ATOM 1580 C CA . VAL A 1 198 ? 2.402 -15.331 -13.164 1.00 88.88 198 VAL A CA 1
ATOM 1581 C C . VAL A 1 198 ? 1.713 -15.054 -11.838 1.00 88.88 198 VAL A C 1
ATOM 1583 O O . VAL A 1 198 ? 2.326 -14.570 -10.881 1.00 88.88 198 VAL A O 1
ATOM 1586 N N . GLU A 1 199 ? 0.423 -15.356 -11.802 1.00 87.75 199 GLU A N 1
ATOM 1587 C CA . GLU A 1 199 ? -0.342 -15.405 -10.568 1.00 87.75 199 GLU A CA 1
ATOM 1588 C C . GLU A 1 199 ? 0.013 -16.693 -9.824 1.00 87.75 199 GLU A C 1
ATOM 1590 O O . GLU A 1 199 ? 0.088 -17.770 -10.417 1.00 87.75 199 GLU A O 1
ATOM 1595 N N . VAL A 1 200 ? 0.265 -16.579 -8.524 1.00 82.31 200 VAL A N 1
ATOM 1596 C CA . VAL A 1 200 ? 0.503 -17.719 -7.645 1.00 82.31 200 VAL A CA 1
ATOM 1597 C C . VAL A 1 200 ? -0.507 -17.674 -6.514 1.00 82.31 200 VAL A C 1
ATOM 1599 O O . VAL A 1 200 ? -0.582 -16.696 -5.767 1.00 82.31 200 VAL A O 1
ATOM 1602 N N . GLU A 1 201 ? -1.258 -18.758 -6.365 1.00 67.00 201 GLU A N 1
ATOM 1603 C CA . GLU A 1 201 ? -2.149 -18.945 -5.229 1.00 67.00 201 GLU A CA 1
ATOM 1604 C C . GLU A 1 201 ? -1.342 -19.242 -3.961 1.00 67.00 201 GLU A C 1
ATOM 1606 O O . GLU A 1 201 ? -0.412 -20.057 -3.951 1.00 67.00 201 GLU A O 1
ATOM 1611 N N . ASN A 1 202 ? -1.699 -18.590 -2.853 1.00 58.12 202 ASN A N 1
ATOM 1612 C CA . ASN A 1 202 ? -1.052 -18.837 -1.571 1.00 58.12 202 ASN A CA 1
ATOM 1613 C C . ASN A 1 202 ? -1.651 -20.067 -0.872 1.00 58.12 202 ASN A C 1
ATOM 1615 O O . ASN A 1 202 ? -2.352 -19.972 0.130 1.00 58.12 202 ASN A O 1
ATOM 1619 N N . VAL A 1 203 ? -1.328 -21.257 -1.376 1.00 47.56 203 VAL A N 1
ATOM 1620 C CA . VAL A 1 203 ? -1.836 -22.543 -0.857 1.00 47.56 203 VAL A CA 1
ATOM 1621 C C . VAL A 1 203 ? -1.444 -22.840 0.602 1.00 47.56 203 VAL A C 1
ATOM 1623 O O . VAL A 1 203 ? -2.032 -23.715 1.240 1.00 47.56 203 VAL A O 1
ATOM 1626 N N . PHE A 1 204 ? -0.449 -22.141 1.162 1.00 35.44 204 PHE A N 1
ATOM 1627 C CA . PHE A 1 204 ? -0.014 -22.355 2.548 1.00 35.44 204 PHE A CA 1
ATOM 1628 C C . PHE A 1 204 ? -0.858 -21.567 3.558 1.00 35.44 204 PHE A C 1
ATOM 1630 O O . PHE A 1 204 ? -1.169 -22.089 4.630 1.00 35.44 204 PHE A O 1
ATOM 1637 N N . PHE A 1 205 ? -1.261 -20.345 3.197 1.00 40.59 205 PHE A N 1
ATOM 1638 C CA . PHE A 1 205 ? -2.089 -19.469 4.025 1.00 40.59 205 PHE A CA 1
ATOM 1639 C C . PHE A 1 205 ? -3.555 -19.405 3.550 1.00 40.59 205 PHE A C 1
ATOM 1641 O O . PHE A 1 205 ? -4.324 -18.619 4.079 1.00 40.59 205 PHE A O 1
ATOM 1648 N N . GLY A 1 206 ? -3.978 -20.271 2.625 1.00 37.12 206 GLY A N 1
ATOM 1649 C CA . GLY A 1 206 ? -5.355 -20.331 2.117 1.00 37.12 206 GLY A CA 1
ATOM 1650 C C . GLY A 1 206 ? -5.680 -19.233 1.101 1.00 37.12 206 GLY A C 1
ATOM 1651 O O . GLY A 1 206 ? -4.970 -18.233 0.994 1.00 37.12 206 GLY A O 1
ATOM 1652 N N . GLU A 1 207 ? -6.775 -19.418 0.361 1.00 40.97 207 GLU A N 1
ATOM 1653 C CA . GLU A 1 207 ? -7.178 -18.531 -0.748 1.00 40.97 207 GLU A CA 1
ATOM 1654 C C . GLU A 1 207 ? -7.401 -17.063 -0.323 1.00 40.97 207 GLU A C 1
ATOM 1656 O O . GLU A 1 207 ? -7.293 -16.154 -1.144 1.00 40.97 207 GLU A O 1
ATOM 1661 N N . GLY A 1 208 ? -7.672 -16.819 0.966 1.00 41.38 208 GLY A N 1
ATOM 1662 C CA . GLY A 1 208 ? -7.930 -15.494 1.537 1.00 41.38 208 GLY A CA 1
ATOM 1663 C C . GLY A 1 208 ? -6.704 -14.727 2.048 1.00 41.38 208 GLY A C 1
ATOM 1664 O O . GLY A 1 208 ? -6.886 -13.661 2.628 1.00 41.38 208 GLY A O 1
ATOM 1665 N N . VAL A 1 209 ? -5.473 -15.231 1.874 1.00 40.22 209 VAL A N 1
ATOM 1666 C CA . VAL A 1 209 ? -4.241 -14.506 2.253 1.00 40.22 209 VAL A CA 1
ATOM 1667 C C . VAL A 1 209 ? -3.458 -14.104 1.010 1.00 40.22 209 VAL A C 1
ATOM 1669 O O . VAL A 1 209 ? -2.807 -14.907 0.344 1.00 40.22 209 VAL A O 1
ATOM 1672 N N . THR A 1 210 ? -3.514 -12.813 0.714 1.00 47.22 210 THR A N 1
ATOM 1673 C CA . THR A 1 210 ? -3.245 -12.248 -0.616 1.00 47.22 210 THR A CA 1
ATOM 1674 C C . THR A 1 210 ? -2.083 -11.250 -0.630 1.00 47.22 210 THR A C 1
ATOM 1676 O O . THR A 1 210 ? -1.778 -10.659 -1.668 1.00 47.22 210 THR A O 1
ATOM 1679 N N . VAL A 1 211 ? -1.397 -11.086 0.508 1.00 37.66 211 VAL A N 1
ATOM 1680 C CA . VAL A 1 211 ? -0.303 -10.122 0.686 1.00 37.66 211 VAL A CA 1
ATOM 1681 C C . VAL A 1 211 ? 0.915 -10.508 -0.158 1.00 37.66 211 VAL A C 1
ATOM 1683 O O . VAL A 1 211 ? 1.449 -11.619 -0.059 1.00 37.66 211 VAL A O 1
ATOM 1686 N N . ALA A 1 212 ? 1.403 -9.554 -0.954 1.00 37.34 212 ALA A N 1
ATOM 1687 C CA . ALA A 1 212 ? 2.629 -9.666 -1.737 1.00 37.34 212 ALA A CA 1
ATOM 1688 C C . ALA A 1 212 ? 3.867 -9.666 -0.817 1.00 37.34 212 ALA A C 1
ATOM 1690 O O . ALA A 1 212 ? 4.525 -8.651 -0.627 1.00 37.34 212 ALA A O 1
ATOM 1691 N N . GLY A 1 213 ? 4.191 -10.814 -0.219 1.00 34.69 213 GLY A N 1
ATOM 1692 C CA . GLY A 1 213 ? 5.360 -10.948 0.661 1.00 34.69 213 GLY A CA 1
ATOM 1693 C C . GLY A 1 213 ? 5.476 -12.293 1.375 1.00 34.69 213 GLY A C 1
ATOM 1694 O O . GLY A 1 213 ? 6.581 -12.735 1.683 1.00 34.69 213 GLY A O 1
ATOM 1695 N N . LEU A 1 214 ? 4.361 -13.001 1.560 1.00 32.56 214 LEU A N 1
ATOM 1696 C CA . LEU A 1 214 ? 4.322 -14.318 2.199 1.00 32.56 214 LEU A CA 1
ATOM 1697 C C . LEU A 1 214 ? 4.435 -15.440 1.156 1.00 32.56 214 LEU A C 1
ATOM 1699 O O . LEU A 1 214 ? 3.474 -16.152 0.880 1.00 32.56 214 LEU A O 1
ATOM 1703 N N . PHE A 1 215 ? 5.623 -15.608 0.568 1.00 34.84 215 PHE A N 1
ATOM 1704 C CA . PHE A 1 215 ? 5.918 -16.777 -0.268 1.00 34.84 215 PHE A CA 1
ATOM 1705 C C . PHE A 1 215 ? 6.414 -17.944 0.592 1.00 34.84 215 PHE A C 1
ATOM 1707 O O . PHE A 1 215 ? 7.529 -17.915 1.114 1.00 34.84 215 PHE A O 1
ATOM 1714 N N . CYS A 1 216 ? 5.612 -19.007 0.696 1.00 31.48 216 CYS A N 1
ATOM 1715 C CA . CYS A 1 216 ? 6.070 -20.284 1.238 1.00 31.48 216 CYS A CA 1
ATOM 1716 C C . CYS A 1 216 ? 6.803 -21.086 0.140 1.00 31.48 216 CYS A C 1
ATOM 1718 O O . CYS A 1 216 ? 6.266 -21.221 -0.965 1.00 31.48 216 CYS A O 1
ATOM 1720 N N . PRO A 1 217 ? 7.998 -21.661 0.397 1.00 32.78 217 PRO A N 1
ATOM 17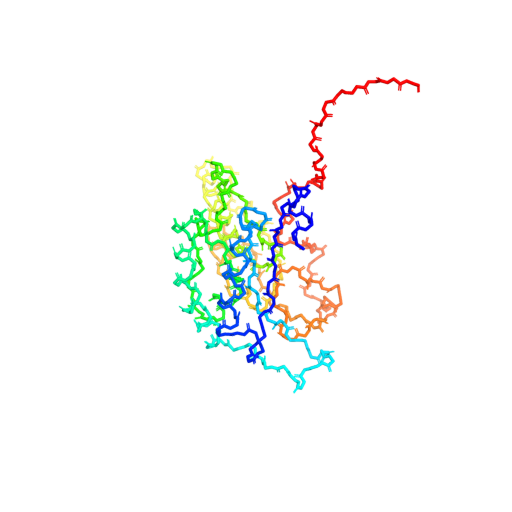21 C CA . PRO A 1 217 ? 8.731 -22.470 -0.586 1.00 32.78 217 PRO A CA 1
ATOM 1722 C C . PRO A 1 217 ? 7.936 -23.647 -1.177 1.00 32.78 217 PRO A C 1
ATOM 1724 O O . PRO A 1 217 ? 8.259 -24.110 -2.268 1.00 32.78 217 PRO A O 1
ATOM 1727 N N . SER A 1 218 ? 6.894 -24.117 -0.489 1.00 35.75 218 SER A N 1
ATOM 1728 C CA . SER A 1 218 ? 6.032 -25.227 -0.911 1.00 35.75 218 SER A CA 1
ATOM 1729 C C . SER A 1 218 ? 4.993 -24.873 -1.985 1.00 35.75 218 SER A C 1
ATOM 1731 O O . SER A 1 218 ? 4.391 -25.783 -2.539 1.00 35.75 218 SER A O 1
ATOM 1733 N N . GLY A 1 219 ? 4.780 -23.595 -2.324 1.00 34.47 219 GLY A N 1
ATOM 1734 C CA . GLY A 1 219 ? 3.934 -23.212 -3.470 1.00 34.47 219 GLY A CA 1
ATOM 1735 C C . GLY A 1 219 ? 4.645 -23.360 -4.824 1.00 34.47 219 GLY A C 1
ATOM 1736 O O . GLY A 1 219 ? 4.018 -23.604 -5.848 1.00 34.47 219 GLY A O 1
ATOM 1737 N N . LEU A 1 220 ? 5.982 -23.285 -4.832 1.00 41.16 220 LEU A N 1
ATOM 1738 C CA . LEU A 1 220 ? 6.806 -23.412 -6.044 1.00 41.16 220 LEU A CA 1
ATOM 1739 C C . LEU A 1 220 ? 6.895 -24.851 -6.574 1.00 41.16 220 LEU A C 1
ATOM 1741 O O . LEU A 1 220 ? 7.277 -25.053 -7.726 1.00 41.16 220 LEU A O 1
ATOM 1745 N N . SER A 1 221 ? 6.546 -25.857 -5.766 1.00 39.88 221 SER A N 1
ATOM 1746 C CA . SER A 1 221 ? 6.565 -27.265 -6.182 1.00 39.88 221 SER A CA 1
ATOM 1747 C C . SER A 1 221 ? 5.406 -27.652 -7.104 1.00 39.88 221 SER A C 1
ATOM 1749 O O . SER A 1 221 ? 5.440 -28.744 -7.665 1.00 39.88 221 SER A O 1
ATOM 1751 N N . GLN A 1 222 ? 4.414 -26.777 -7.308 1.00 38.94 222 GLN A N 1
ATOM 1752 C CA . GLN A 1 222 ? 3.294 -27.026 -8.225 1.00 38.94 222 GLN A CA 1
ATOM 1753 C C . GLN A 1 222 ? 3.611 -26.724 -9.704 1.00 38.94 222 GLN A C 1
ATOM 1755 O O . GLN A 1 222 ? 2.811 -27.056 -10.572 1.00 38.94 222 GLN A O 1
ATOM 1760 N N . PHE A 1 223 ? 4.796 -26.182 -10.021 1.00 40.38 223 PHE A N 1
ATOM 1761 C CA . PHE A 1 223 ? 5.226 -25.913 -11.403 1.00 40.38 223 PHE A CA 1
ATOM 1762 C C . PHE A 1 223 ? 6.547 -26.624 -11.760 1.00 40.38 223 PHE A C 1
ATOM 1764 O O . PHE A 1 223 ? 7.574 -25.964 -11.970 1.00 40.38 223 PHE A O 1
ATOM 1771 N N . PRO A 1 224 ? 6.574 -27.969 -11.861 1.00 30.73 224 PRO A N 1
ATOM 1772 C CA . PRO A 1 224 ? 7.754 -28.679 -12.335 1.00 30.73 224 PRO A CA 1
ATOM 1773 C C . PRO A 1 224 ? 7.881 -28.495 -13.858 1.00 30.73 224 PRO A C 1
ATOM 1775 O O . PRO A 1 224 ? 7.296 -29.240 -14.635 1.00 30.73 224 PRO A O 1
ATOM 1778 N N . GLY A 1 225 ? 8.637 -27.482 -14.298 1.00 37.38 225 GLY A N 1
ATOM 1779 C CA . GLY A 1 225 ? 9.061 -27.352 -15.703 1.00 37.38 225 GLY A CA 1
ATOM 1780 C C . GLY A 1 225 ? 8.939 -25.969 -16.349 1.00 37.38 225 GLY A C 1
ATOM 1781 O O . GLY A 1 225 ? 9.465 -25.790 -17.442 1.00 37.38 225 GLY A O 1
ATOM 1782 N N . GLN A 1 226 ? 8.319 -24.979 -15.695 1.00 35.62 226 GLN A N 1
ATOM 1783 C CA . GLN A 1 226 ? 8.149 -23.621 -16.256 1.00 35.62 226 GLN A CA 1
ATOM 1784 C C . GLN A 1 226 ? 9.038 -22.546 -15.608 1.00 35.62 226 GLN A C 1
ATOM 1786 O O . GLN A 1 226 ? 8.867 -21.359 -15.864 1.00 35.62 226 GLN A O 1
ATOM 1791 N N . ILE A 1 227 ? 10.006 -22.936 -14.774 1.00 35.62 227 ILE A N 1
ATOM 1792 C CA . ILE A 1 227 ? 10.797 -21.991 -13.976 1.00 35.62 227 ILE A CA 1
ATOM 1793 C C . ILE A 1 227 ? 12.246 -21.945 -14.495 1.00 35.62 227 ILE A C 1
ATOM 1795 O O . ILE A 1 227 ? 13.007 -22.892 -14.267 1.00 35.62 227 ILE A O 1
ATOM 1799 N N . PRO A 1 228 ? 12.688 -20.859 -15.162 1.00 34.47 228 PRO A N 1
ATOM 1800 C CA . PRO A 1 228 ? 14.104 -20.630 -15.429 1.00 34.47 228 PRO A CA 1
ATOM 1801 C C . PRO A 1 228 ? 14.891 -20.547 -14.113 1.00 34.47 228 PRO A C 1
ATOM 1803 O O . PRO A 1 228 ? 14.415 -19.998 -13.122 1.00 34.47 228 PRO A O 1
ATOM 1806 N N . ARG A 1 229 ? 16.129 -21.058 -14.103 1.00 30.22 229 ARG A N 1
ATOM 1807 C CA . ARG A 1 229 ? 17.004 -21.273 -12.924 1.00 30.22 229 ARG A CA 1
ATOM 1808 C C . ARG A 1 229 ? 17.416 -20.020 -12.111 1.00 30.22 229 ARG A C 1
ATOM 1810 O O . ARG A 1 229 ? 18.364 -20.089 -11.332 1.00 30.22 229 ARG A O 1
ATOM 1817 N N . ARG A 1 230 ? 16.738 -18.878 -12.241 1.00 31.14 230 ARG A N 1
ATOM 1818 C CA . ARG A 1 230 ? 16.952 -17.671 -11.428 1.00 31.14 230 ARG A CA 1
ATOM 1819 C C . ARG A 1 230 ? 15.618 -17.124 -10.929 1.00 31.14 230 ARG A C 1
ATOM 1821 O O . ARG A 1 230 ? 14.994 -16.291 -11.573 1.00 31.14 230 ARG A O 1
ATOM 1828 N N . ILE A 1 231 ? 15.212 -17.579 -9.749 1.00 33.12 231 ILE A N 1
ATOM 1829 C CA . ILE A 1 231 ? 14.124 -16.966 -8.985 1.00 33.12 231 ILE A CA 1
ATOM 1830 C C . ILE A 1 231 ? 14.718 -15.766 -8.239 1.00 33.12 231 ILE A C 1
ATOM 1832 O O . ILE A 1 231 ? 15.548 -15.953 -7.347 1.00 33.12 231 ILE A O 1
ATOM 1836 N N . SER A 1 232 ? 14.292 -14.545 -8.570 1.00 32.31 232 SER A N 1
ATOM 1837 C CA . SER A 1 232 ? 14.463 -13.415 -7.652 1.00 32.31 232 SER A CA 1
ATOM 1838 C C . SER A 1 232 ? 13.443 -13.580 -6.534 1.00 32.31 232 SER A C 1
ATOM 1840 O O . SER A 1 232 ? 12.249 -13.353 -6.720 1.00 32.31 232 SER A O 1
ATOM 1842 N N . ARG A 1 233 ? 13.903 -14.046 -5.373 1.00 31.16 233 ARG A N 1
ATOM 1843 C CA . ARG A 1 233 ? 13.093 -14.069 -4.156 1.00 31.16 233 ARG A CA 1
ATOM 1844 C C . ARG A 1 233 ? 13.016 -12.622 -3.663 1.00 31.16 233 ARG A C 1
ATOM 1846 O O . ARG A 1 233 ? 14.040 -12.088 -3.264 1.00 31.16 233 ARG A O 1
ATOM 1853 N N . HIS A 1 234 ? 11.817 -12.042 -3.714 1.00 32.47 234 HIS A N 1
ATOM 1854 C CA . HIS A 1 234 ? 11.439 -10.652 -3.398 1.00 32.47 234 HIS A CA 1
ATOM 1855 C C . HIS A 1 234 ? 11.387 -9.681 -4.594 1.00 32.47 234 HIS A C 1
ATOM 1857 O O . HIS A 1 234 ? 12.413 -9.441 -5.235 1.00 32.47 234 HIS A O 1
ATOM 1863 N N . PRO A 1 235 ? 10.241 -8.998 -4.801 1.00 33.44 235 PRO A N 1
ATOM 1864 C CA . PRO A 1 235 ? 10.173 -7.759 -5.584 1.00 33.44 235 PRO A CA 1
ATOM 1865 C C . PRO A 1 235 ? 11.093 -6.659 -5.019 1.00 33.44 235 PRO A C 1
ATOM 1867 O O . PRO A 1 235 ? 11.617 -5.840 -5.766 1.00 33.44 235 PRO A O 1
ATOM 1870 N N . ALA A 1 236 ? 11.368 -6.683 -3.708 1.00 31.94 236 ALA A N 1
ATOM 1871 C CA . ALA A 1 236 ? 12.244 -5.726 -3.027 1.00 31.94 236 ALA A CA 1
ATOM 1872 C C . ALA A 1 236 ? 13.754 -5.944 -3.278 1.00 31.94 236 ALA A C 1
ATOM 1874 O O . ALA A 1 236 ? 14.557 -5.041 -3.048 1.00 31.94 236 ALA A O 1
ATOM 1875 N N . ALA A 1 237 ? 14.179 -7.115 -3.773 1.00 27.27 237 ALA A N 1
ATOM 1876 C CA . ALA A 1 237 ? 15.605 -7.433 -3.925 1.00 27.27 237 ALA A CA 1
ATOM 1877 C C . ALA A 1 237 ? 16.284 -6.742 -5.127 1.00 27.27 237 ALA A C 1
ATOM 1879 O O . ALA A 1 237 ? 17.511 -6.746 -5.219 1.00 27.27 237 ALA A O 1
ATOM 1880 N N . LEU A 1 238 ? 15.517 -6.103 -6.018 1.00 27.47 238 LEU A N 1
ATOM 1881 C CA . LEU A 1 238 ? 16.044 -5.276 -7.113 1.00 27.47 238 LEU A CA 1
ATOM 1882 C C . LEU A 1 238 ? 16.342 -3.821 -6.700 1.00 27.47 238 LEU A C 1
ATOM 1884 O O . LEU A 1 238 ? 16.938 -3.081 -7.478 1.00 27.47 238 LEU A O 1
ATOM 1888 N N . LEU A 1 239 ? 16.017 -3.435 -5.460 1.00 27.20 239 LEU A N 1
ATOM 1889 C CA . LEU A 1 239 ? 16.344 -2.138 -4.854 1.00 27.20 239 LEU A CA 1
ATOM 1890 C C . LEU A 1 239 ? 17.243 -2.352 -3.628 1.00 27.20 239 LEU A C 1
ATOM 1892 O O . LEU A 1 239 ? 16.904 -2.023 -2.493 1.00 27.20 239 LEU A O 1
ATOM 1896 N N . SER A 1 240 ? 18.398 -2.986 -3.841 1.00 23.80 240 SER A N 1
ATOM 1897 C CA . SER A 1 240 ? 19.317 -3.338 -2.761 1.00 23.80 240 SER A CA 1
ATOM 1898 C C . SER A 1 240 ? 19.776 -2.105 -1.968 1.00 23.80 240 SER A C 1
ATOM 1900 O O . SER A 1 240 ? 20.548 -1.295 -2.486 1.00 23.80 240 SER A O 1
ATOM 1902 N N . ARG A 1 241 ? 19.388 -2.023 -0.690 1.00 23.58 241 ARG A N 1
ATOM 1903 C CA . ARG A 1 241 ? 20.272 -2.108 0.496 1.00 23.58 241 ARG A CA 1
ATOM 1904 C C . ARG A 1 241 ? 19.576 -1.490 1.716 1.00 23.58 241 ARG A C 1
ATOM 1906 O O . ARG A 1 241 ? 19.765 -0.310 1.989 1.00 23.58 241 ARG A O 1
ATOM 1913 N N . THR A 1 242 ? 18.932 -2.315 2.539 1.00 23.91 242 THR A N 1
ATOM 1914 C CA . THR A 1 242 ? 18.625 -1.923 3.922 1.00 23.91 242 THR A CA 1
ATOM 1915 C C . THR A 1 242 ? 19.214 -2.958 4.863 1.00 23.91 242 THR A C 1
ATOM 1917 O O . THR A 1 242 ? 18.783 -4.105 4.936 1.00 23.91 242 THR A O 1
ATOM 1920 N N . ARG A 1 243 ? 20.302 -2.543 5.517 1.00 23.34 243 ARG A N 1
ATOM 1921 C CA . ARG A 1 243 ? 20.885 -3.226 6.668 1.00 23.34 243 ARG A CA 1
ATOM 1922 C C . ARG A 1 243 ? 19.894 -3.099 7.820 1.00 23.34 243 ARG A C 1
ATOM 1924 O O . ARG A 1 243 ? 19.370 -2.009 8.033 1.00 23.34 243 ARG A O 1
ATOM 1931 N N . PHE A 1 244 ? 19.724 -4.162 8.597 1.00 21.95 244 PHE A N 1
ATOM 1932 C CA . PHE A 1 244 ? 19.175 -4.056 9.945 1.00 21.95 244 PHE A CA 1
ATOM 1933 C C . PHE A 1 244 ? 19.943 -2.965 10.704 1.00 21.95 244 PHE A C 1
ATOM 1935 O O . PHE A 1 244 ? 21.161 -3.061 10.870 1.00 21.95 244 PHE A O 1
ATOM 1942 N N . LYS A 1 245 ? 19.247 -1.906 11.121 1.00 22.59 245 LYS A N 1
ATOM 1943 C CA . LYS A 1 245 ? 19.807 -0.835 11.944 1.00 22.59 245 LYS A CA 1
ATOM 1944 C C . LYS A 1 245 ? 18.918 -0.681 13.169 1.00 22.59 245 LYS A C 1
ATOM 1946 O O . LYS A 1 245 ? 17.923 0.026 13.145 1.00 22.59 245 LYS A O 1
ATOM 1951 N N . ILE A 1 246 ? 19.295 -1.361 14.246 1.00 26.30 246 ILE A N 1
ATOM 1952 C CA . ILE A 1 246 ? 18.833 -1.003 15.586 1.00 26.30 246 ILE A CA 1
ATOM 1953 C C . ILE A 1 246 ? 19.626 0.254 15.962 1.00 26.30 246 ILE A C 1
ATOM 1955 O O . ILE A 1 246 ? 20.818 0.163 16.256 1.00 26.30 246 ILE A O 1
ATOM 1959 N N . SER A 1 247 ? 19.014 1.437 15.891 1.00 26.69 247 SER A N 1
ATOM 1960 C CA . SER A 1 247 ? 19.622 2.662 16.419 1.00 26.69 247 SER A CA 1
ATOM 1961 C C . SER A 1 247 ? 19.217 2.844 17.880 1.00 26.69 247 SER A C 1
ATOM 1963 O O . SER A 1 247 ? 18.069 3.168 18.171 1.00 26.69 247 SER A O 1
ATOM 1965 N N . ARG A 1 248 ? 20.166 2.666 18.805 1.00 27.38 248 ARG A N 1
ATOM 1966 C CA . ARG A 1 248 ? 20.067 3.270 20.141 1.00 27.38 248 ARG A CA 1
ATOM 1967 C C . ARG A 1 248 ? 20.409 4.757 20.026 1.00 27.38 248 ARG A C 1
ATOM 1969 O O . ARG A 1 248 ? 21.345 5.106 19.304 1.00 27.38 248 ARG A O 1
ATOM 1976 N N . ARG A 1 249 ? 19.668 5.619 20.731 1.00 29.17 249 ARG A N 1
ATOM 1977 C CA . ARG A 1 249 ? 20.068 7.019 20.936 1.00 29.17 249 ARG A CA 1
ATOM 1978 C C . ARG A 1 249 ? 21.398 7.067 21.710 1.00 29.17 249 ARG A C 1
ATOM 1980 O O . ARG A 1 249 ? 21.619 6.201 22.559 1.00 29.17 249 ARG A O 1
ATOM 1987 N N . PRO A 1 250 ? 22.282 8.035 21.420 1.00 34.78 250 PRO A N 1
ATOM 1988 C CA . PRO A 1 250 ? 23.457 8.281 22.235 1.00 34.78 250 PRO A CA 1
ATOM 1989 C C . PRO A 1 250 ? 23.030 9.091 23.461 1.00 34.78 250 PRO A C 1
ATOM 1991 O O . PRO A 1 250 ? 22.797 10.290 23.343 1.00 34.78 250 PRO A O 1
ATOM 1994 N N . ASP A 1 251 ? 22.940 8.447 24.621 1.00 35.09 251 ASP A N 1
ATOM 1995 C CA . ASP A 1 251 ? 22.947 9.171 25.890 1.00 35.09 251 ASP A CA 1
ATOM 1996 C C . ASP A 1 251 ? 24.379 9.213 26.417 1.00 35.09 251 ASP A C 1
ATOM 1998 O O . ASP A 1 251 ? 25.093 8.206 26.463 1.00 35.09 251 ASP A O 1
ATOM 2002 N N . GLY A 1 252 ? 24.803 10.439 26.704 1.00 32.50 252 GLY A N 1
ATOM 2003 C CA . GLY A 1 252 ? 26.155 10.801 27.075 1.00 32.50 252 GLY A CA 1
ATOM 2004 C C . GLY A 1 252 ? 26.616 10.227 28.413 1.00 32.50 252 GLY A C 1
ATOM 2005 O O . GLY A 1 252 ? 25.839 9.949 29.319 1.00 32.50 252 GLY A O 1
ATOM 2006 N N . GLU A 1 253 ? 27.937 10.082 28.475 1.00 33.78 253 GLU A N 1
ATOM 2007 C CA . GLU A 1 253 ? 28.829 10.199 29.630 1.00 33.78 253 GLU A CA 1
ATOM 2008 C C . GLU A 1 253 ? 28.249 9.983 31.044 1.00 33.78 253 GLU A C 1
ATOM 2010 O O . GLU A 1 253 ? 27.586 10.847 31.621 1.00 33.78 253 GLU A O 1
ATOM 2015 N N . ARG A 1 254 ? 28.771 8.960 31.732 1.00 31.97 254 ARG A N 1
ATOM 2016 C CA . ARG A 1 254 ? 29.970 9.172 32.566 1.00 31.97 254 ARG A CA 1
ATOM 2017 C C . ARG A 1 254 ? 30.656 7.857 32.978 1.00 31.97 254 ARG A C 1
ATOM 2019 O O . ARG A 1 254 ? 29.989 6.830 33.082 1.00 31.97 254 ARG A O 1
ATOM 2026 N N . PRO A 1 255 ? 31.983 7.892 33.203 1.00 44.69 255 PRO A N 1
ATOM 2027 C CA . PRO A 1 255 ? 32.770 6.772 33.705 1.00 44.69 255 PRO A CA 1
ATOM 2028 C C . PRO A 1 255 ? 32.708 6.725 35.238 1.00 44.69 255 PRO A C 1
ATOM 2030 O O . PRO A 1 255 ? 32.411 7.746 35.854 1.00 44.69 255 PRO A O 1
ATOM 2033 N N . CYS A 1 256 ? 33.007 5.564 35.828 1.00 30.55 256 CYS A N 1
ATOM 2034 C CA . CYS A 1 256 ? 33.748 5.384 37.089 1.00 30.55 256 CYS A CA 1
ATOM 2035 C C . CYS A 1 256 ? 33.549 3.959 37.625 1.00 30.55 256 CYS A C 1
ATOM 2037 O O . CYS A 1 256 ? 32.410 3.508 37.744 1.00 30.55 256 CYS A O 1
ATOM 2039 N N . GLY A 1 257 ? 34.655 3.328 38.033 1.00 35.47 257 GLY A N 1
ATOM 2040 C CA . GLY A 1 257 ? 34.682 2.148 38.903 1.00 35.47 257 GLY A CA 1
ATOM 2041 C C . GLY A 1 257 ? 35.393 0.961 38.296 1.00 35.47 257 GLY A C 1
ATOM 2042 O O . GLY A 1 257 ? 34.670 0.065 37.819 1.00 35.47 257 GLY A O 1
#

Foldseek 3Di:
DVVCLVVVAADEAEAADFPPPQDDPNVVVVQVVLLVSPPSHFAYEYEYDQDAPPDPCNVVTDDQALVNLVVRCVVLVVVLVVSCVVQVASRYFYAPLSCLSVVHDQDALQNQWTADDPRTPSDDSPCVVVRGCVLNVVVVVLVVVVVVQVVCVVVVNAALVNQCVQAFEAEFEDSCQVVVQVSVVCSCVVRVHHYHYDHFQPNPRHNRDHDGQDDDPVSVVVDVPPHDPDDPNDPCVVVDDDDDDPDDDDDDDDDDD